Protein AF-S3XFD8-F1 (afdb_monomer)

Sequence (246 aa):
MDRLSKINYEIYKPSGNPTALIYIKSSQKLDKSLNDLIMQKHPFVEQVGFVDDDFNLYMAGGERCINAIRCAGLFYMDKFSLDEIKVKNLGEVFKCGKDEFGIFTISNFSDKFDIKKLNDFEYLVNLDGITHIINLENLEFKSDDEYKKFGFEKIKSLNLTNLKASGFINVKDEVLKPVVFVRDINTLFYESACASGSLAASVVLNLINHKIFFKLVQPSNKPLFVEIYKEFDKFISFKISGEILK

Foldseek 3Di:
DLPCVPWDWDWKQFLHQIEIETEDEPPDDDDLVVFVSVCVVPVSHPFYWYAYPVQEIATSLRFDAQSVNLVSQVVVCVVPVHQWDWHDRPNFIWIWGADPQGIKIKGWQDPPWDWADPDPFWIWTDRDREIEIEGADDDDDPDPVRVLVVFVVVCVVVPVLPGQKYWYWYADPLEIFIWMAGNSVRDTDRGQDGPVSVQRNLLVVCVVPVDQWGWHQGNVRWTKIKGFDDDVNDTTMMMIGHHMGD

Nearest PDB structures (foldseek):
  6jis-assembly1_A-2  TM=7.350E-01  e=6.042E-18  Staphylococcus aureus
  6jiw-assembly1_A-2  TM=7.388E-01  e=4.882E-16  Staphylococcus aureus
  6l4l-assembly1_A  TM=7.273E-01  e=2.632E-15  Staphylococcus aureus
  4jd7-assembly1_A  TM=6.209E-01  e=4.427E-10  Pseudomonas putida F1
  4q60-assembly1_A  TM=5.742E-01  e=5.980E-10  Burkholderia multivorans ATCC 17616

Mean predicted aligned error: 3.4 Å

pLDDT: mean 95.2, std 5.02, range [52.56, 98.81]

Organism: NCBI:txid883165

Radius of gyration: 17.22 Å; Cα contacts (8 Å, |Δi|>4): 560; chains: 1; bounding box: 41×41×49 Å

Secondary structure (DSSP, 8-state):
--GGGG--EEEEEETT--EEEEE--TTSPP-THHHHHHHHH-TT--EEEEE-TTSEEEETTS---HHHHHHHHHHHHHHHT-SEEEEEETTEEEEEEEETTEEEEEEEPPTT-EEEE-SSSEEEEE-SS-EEEEE-S----SSHHHHHHHHHHHHHHTTGGGSSEEEEEEEETTEEEEEEEEGGGTEEEE-S--HHHHHHHHHHHHHHH--SEEEEE-TTS-EEEEEEEEETTEEEEEEEE--EE-

InterPro domains:
  IPR058944 Histidine racemase [PF26317] (6-243)

Structure (mmCIF, N/CA/C/O backbone):
data_AF-S3XFD8-F1
#
_entry.id   AF-S3XFD8-F1
#
loop_
_atom_site.group_PDB
_atom_site.id
_atom_site.type_symbol
_atom_site.label_atom_id
_atom_site.label_alt_id
_atom_site.label_comp_id
_atom_site.label_asym_id
_atom_site.label_entity_id
_atom_site.label_seq_id
_atom_site.pdbx_PDB_ins_code
_atom_site.Cartn_x
_atom_site.Cartn_y
_atom_site.Cartn_z
_atom_site.occupancy
_atom_site.B_iso_or_equiv
_atom_site.auth_seq_id
_atom_site.auth_comp_id
_atom_site.auth_asym_id
_atom_site.auth_atom_id
_atom_site.pdbx_PDB_model_num
ATOM 1 N N . MET A 1 1 ? 21.738 -24.367 -13.400 1.00 52.56 1 MET A N 1
ATOM 2 C CA . MET A 1 1 ? 22.005 -22.916 -13.542 1.00 52.56 1 MET A CA 1
ATOM 3 C C . MET A 1 1 ? 21.006 -22.172 -12.674 1.00 52.56 1 MET A C 1
ATOM 5 O O . MET A 1 1 ? 19.826 -22.475 -12.796 1.00 52.56 1 MET A O 1
ATOM 9 N N . ASP A 1 2 ? 21.456 -21.263 -11.800 1.00 72.19 2 ASP A N 1
ATOM 10 C CA . ASP A 1 2 ? 20.564 -20.420 -10.984 1.00 72.19 2 ASP A CA 1
ATOM 11 C C . ASP A 1 2 ? 19.664 -19.600 -11.924 1.00 72.19 2 ASP A C 1
ATOM 13 O O . ASP A 1 2 ? 20.161 -18.751 -12.665 1.00 72.19 2 ASP A O 1
ATOM 17 N N . ARG A 1 3 ? 18.353 -19.883 -11.954 1.00 76.50 3 ARG A N 1
ATOM 18 C CA . ARG A 1 3 ? 17.396 -19.177 -12.828 1.00 76.50 3 ARG A CA 1
ATOM 19 C C . ARG A 1 3 ? 17.405 -17.669 -12.554 1.00 76.50 3 ARG A C 1
ATOM 21 O O . ARG A 1 3 ? 17.196 -16.906 -13.492 1.00 76.50 3 ARG A O 1
ATOM 28 N N . LEU A 1 4 ? 17.726 -17.241 -11.328 1.00 79.06 4 LEU A N 1
ATOM 29 C CA . LEU A 1 4 ? 17.807 -15.824 -10.961 1.00 79.06 4 LEU A CA 1
ATOM 30 C C . LEU A 1 4 ? 19.022 -15.111 -11.556 1.00 79.06 4 LEU A C 1
ATOM 32 O O . LEU A 1 4 ? 18.977 -13.900 -11.721 1.00 79.06 4 LEU A O 1
ATOM 36 N N . SER A 1 5 ? 20.082 -15.831 -11.939 1.00 76.00 5 SER A N 1
ATOM 37 C CA . SER A 1 5 ? 21.284 -15.219 -12.540 1.00 76.00 5 SER A CA 1
ATOM 38 C C . SER A 1 5 ? 21.027 -14.546 -13.893 1.00 76.00 5 SER A C 1
ATOM 40 O O . SER A 1 5 ? 21.852 -13.772 -14.367 1.00 76.00 5 SER A O 1
ATOM 42 N N . LYS A 1 6 ? 19.884 -14.844 -14.522 1.00 81.38 6 LYS A N 1
ATOM 43 C CA . LYS A 1 6 ? 19.459 -14.286 -15.812 1.00 81.38 6 LYS A CA 1
ATOM 44 C C . LYS A 1 6 ? 18.334 -13.255 -15.681 1.00 81.38 6 LYS A C 1
ATOM 46 O O . LYS A 1 6 ? 17.785 -12.844 -16.699 1.00 81.38 6 LYS A O 1
ATOM 51 N N . ILE A 1 7 ? 17.951 -12.886 -14.459 1.00 86.38 7 ILE A N 1
ATOM 52 C CA . ILE A 1 7 ? 16.790 -12.036 -14.189 1.00 86.38 7 ILE A CA 1
ATOM 53 C C . ILE A 1 7 ? 17.277 -10.750 -13.541 1.00 86.38 7 ILE A C 1
ATOM 55 O O . ILE A 1 7 ? 17.964 -10.790 -12.524 1.00 86.38 7 ILE A O 1
ATOM 59 N N . ASN A 1 8 ? 16.905 -9.616 -14.130 1.00 88.62 8 ASN A N 1
ATOM 60 C CA . ASN A 1 8 ? 17.178 -8.319 -13.536 1.00 88.62 8 ASN A CA 1
ATOM 61 C C . ASN A 1 8 ? 16.079 -7.990 -12.520 1.00 88.62 8 ASN A C 1
ATOM 63 O O . ASN A 1 8 ? 14.908 -7.864 -12.893 1.00 88.62 8 ASN A O 1
ATOM 67 N N . TYR A 1 9 ? 16.453 -7.886 -11.249 1.00 95.06 9 TYR A N 1
ATOM 68 C CA . TYR A 1 9 ? 15.558 -7.452 -10.188 1.00 95.06 9 TYR A CA 1
ATOM 69 C C . TYR A 1 9 ? 16.300 -6.554 -9.199 1.00 95.06 9 TYR A C 1
ATOM 71 O O . TYR A 1 9 ? 17.491 -6.733 -8.945 1.00 95.06 9 TYR A O 1
ATOM 79 N N . GLU A 1 10 ? 15.568 -5.614 -8.618 1.00 96.69 10 GLU A N 1
ATOM 80 C CA . GLU A 1 10 ? 16.041 -4.730 -7.555 1.00 96.69 10 GLU A CA 1
ATOM 81 C C . GLU A 1 10 ? 15.201 -4.967 -6.299 1.00 96.69 10 GLU A C 1
ATOM 83 O O . GLU A 1 10 ? 14.019 -5.298 -6.390 1.00 96.69 10 GLU A O 1
ATOM 88 N N . ILE A 1 11 ? 15.806 -4.821 -5.121 1.00 97.81 11 ILE A N 1
ATOM 89 C CA . ILE A 1 11 ? 15.097 -4.893 -3.841 1.00 97.81 11 ILE A CA 1
ATOM 90 C C . ILE A 1 11 ? 15.073 -3.493 -3.242 1.00 97.81 11 ILE A C 1
ATOM 92 O O . ILE A 1 11 ? 16.084 -2.802 -3.213 1.00 97.81 11 ILE A O 1
ATOM 96 N N . TYR A 1 12 ? 13.902 -3.100 -2.762 1.00 98.31 12 TYR A N 1
ATOM 97 C CA . TYR A 1 12 ? 13.631 -1.831 -2.106 1.00 98.31 12 TYR A CA 1
ATOM 98 C C . TYR A 1 12 ? 13.062 -2.091 -0.712 1.00 98.31 12 TYR A C 1
ATOM 100 O O . TYR A 1 12 ? 12.559 -3.178 -0.440 1.00 98.31 12 TYR A O 1
ATOM 108 N N . LYS A 1 13 ? 13.078 -1.094 0.172 1.00 98.19 13 LYS A N 1
ATOM 109 C CA . LYS A 1 13 ? 12.469 -1.148 1.513 1.00 98.19 13 LYS A CA 1
ATOM 110 C C . LYS A 1 13 ? 11.589 0.087 1.768 1.00 98.19 13 LYS A C 1
ATOM 112 O O . LYS A 1 13 ? 11.970 0.943 2.570 1.00 98.19 13 LYS A O 1
ATOM 117 N N . PRO A 1 14 ? 10.438 0.231 1.080 1.00 98.19 14 PRO A N 1
ATOM 118 C CA . PRO A 1 14 ? 9.476 1.316 1.295 1.00 98.19 14 PRO A CA 1
ATOM 119 C C . PRO A 1 14 ? 8.962 1.335 2.735 1.00 98.19 14 PRO A C 1
ATOM 121 O O . PRO A 1 14 ? 8.246 0.434 3.165 1.00 98.19 14 PRO A O 1
ATOM 124 N N . SER A 1 15 ? 9.355 2.359 3.494 1.00 98.06 15 SER A N 1
ATOM 125 C CA . SER A 1 15 ? 9.104 2.472 4.937 1.00 98.06 15 SER A CA 1
ATOM 126 C C . SER A 1 15 ? 9.396 1.170 5.698 1.00 98.06 15 SER A C 1
ATOM 128 O O . SER A 1 15 ? 8.720 0.849 6.665 1.00 98.06 15 SER A O 1
ATOM 130 N N . GLY A 1 16 ? 10.402 0.406 5.264 1.00 96.94 16 GLY A N 1
ATOM 131 C CA . GLY A 1 16 ? 10.815 -0.850 5.891 1.00 96.94 16 GLY A CA 1
ATOM 132 C C . GLY A 1 16 ? 10.271 -2.139 5.270 1.00 96.94 16 GLY A C 1
ATOM 133 O O . GLY A 1 16 ? 10.909 -3.153 5.508 1.00 96.94 16 GLY A O 1
ATOM 134 N N . ASN A 1 17 ? 9.218 -2.105 4.440 1.00 97.62 17 ASN A N 1
ATOM 135 C CA . ASN A 1 17 ? 8.583 -3.280 3.808 1.00 97.62 17 ASN A CA 1
ATOM 136 C C . ASN A 1 17 ? 9.384 -3.800 2.603 1.00 97.62 17 ASN A C 1
ATOM 138 O O . ASN A 1 17 ? 9.271 -3.224 1.520 1.00 97.62 17 ASN A O 1
ATOM 142 N N . PRO A 1 18 ? 10.219 -4.851 2.734 1.00 97.31 18 PRO A N 1
ATOM 143 C CA . PRO A 1 18 ? 11.158 -5.210 1.683 1.00 97.31 18 PRO A CA 1
ATOM 144 C C . PRO A 1 18 ? 10.424 -5.781 0.464 1.00 97.31 18 PRO A C 1
ATOM 146 O O . PRO A 1 18 ? 9.741 -6.801 0.547 1.00 97.31 18 PRO A O 1
ATOM 149 N N . THR A 1 19 ? 10.573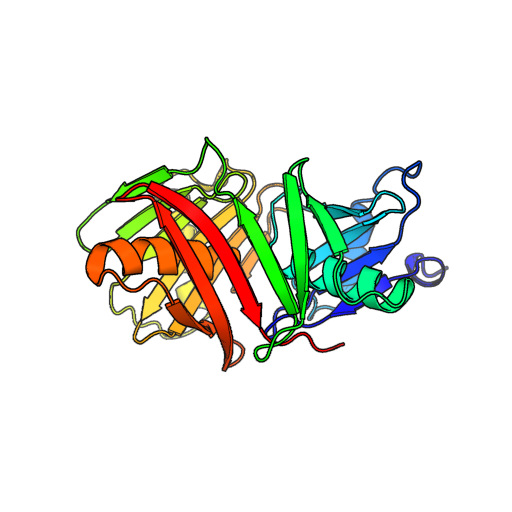 -5.109 -0.673 1.00 97.44 19 THR A N 1
ATOM 150 C CA . THR A 1 19 ? 9.836 -5.357 -1.914 1.00 97.44 19 THR A CA 1
ATOM 151 C C . THR A 1 19 ? 10.819 -5.576 -3.057 1.00 97.44 19 THR A C 1
ATOM 153 O O . THR A 1 19 ? 11.625 -4.696 -3.360 1.00 97.44 19 THR A O 1
ATOM 156 N N . ALA A 1 20 ? 10.751 -6.732 -3.711 1.00 97.44 20 ALA A N 1
ATOM 157 C CA . ALA A 1 20 ? 11.516 -7.007 -4.921 1.00 97.44 20 ALA A CA 1
ATOM 158 C C . ALA A 1 20 ? 10.725 -6.592 -6.168 1.00 97.44 20 ALA A C 1
ATOM 160 O O . ALA A 1 20 ? 9.553 -6.944 -6.300 1.00 97.44 20 ALA A O 1
ATOM 161 N N . LEU A 1 21 ? 11.367 -5.894 -7.103 1.00 97.69 21 LEU A N 1
ATOM 162 C CA . LEU A 1 21 ? 10.814 -5.578 -8.417 1.00 97.69 21 LEU A CA 1
ATOM 163 C C . LEU A 1 21 ? 11.615 -6.282 -9.505 1.00 97.69 21 LEU A C 1
ATOM 165 O O . LEU A 1 21 ? 12.810 -6.042 -9.655 1.00 97.69 21 LEU A O 1
ATOM 169 N N . ILE A 1 22 ? 10.945 -7.134 -10.275 1.00 96.31 22 ILE A N 1
ATOM 170 C CA . ILE A 1 22 ? 11.504 -7.806 -11.447 1.00 96.31 22 ILE A CA 1
ATOM 171 C C . ILE A 1 22 ? 11.124 -7.012 -12.689 1.00 96.31 22 ILE A C 1
ATOM 173 O O . ILE A 1 22 ? 9.943 -6.772 -12.931 1.00 96.31 22 ILE A O 1
ATOM 177 N N . TYR A 1 23 ? 12.103 -6.672 -13.518 1.00 94.88 23 TYR A N 1
ATOM 178 C CA . TYR A 1 23 ? 11.825 -6.051 -14.807 1.00 94.88 23 TYR A CA 1
ATOM 179 C C . TYR A 1 23 ? 11.601 -7.105 -15.898 1.00 94.88 23 TYR A C 1
ATOM 181 O O . TYR A 1 23 ? 12.402 -8.029 -16.068 1.00 94.88 23 TYR A O 1
ATOM 189 N N . ILE A 1 24 ? 10.512 -6.955 -16.648 1.00 93.69 24 ILE A N 1
ATOM 190 C CA . ILE A 1 24 ? 10.116 -7.821 -17.763 1.00 93.69 24 ILE A CA 1
ATOM 191 C C . ILE A 1 24 ? 9.786 -6.982 -18.998 1.00 93.69 24 ILE A C 1
ATOM 193 O O . ILE A 1 24 ? 9.473 -5.803 -18.894 1.00 93.69 24 ILE A O 1
ATOM 197 N N . LYS A 1 25 ? 9.816 -7.588 -20.187 1.00 92.44 25 LYS A N 1
ATOM 198 C CA . LYS A 1 25 ? 9.246 -6.941 -21.380 1.00 92.44 25 LYS A CA 1
ATOM 199 C C . LYS A 1 25 ? 7.725 -7.032 -21.334 1.00 92.44 25 LYS A C 1
ATOM 201 O O . LYS A 1 25 ? 7.209 -8.071 -20.931 1.00 92.44 25 LYS A O 1
ATOM 206 N N . SER A 1 26 ? 7.004 -6.041 -21.852 1.00 89.50 26 SER A N 1
ATOM 207 C CA . SER A 1 26 ? 5.529 -6.071 -21.870 1.00 89.50 26 SER A CA 1
ATOM 208 C C . SER A 1 26 ? 4.941 -7.254 -22.652 1.00 89.50 26 SER A C 1
ATOM 210 O O . SER A 1 26 ? 3.853 -7.736 -22.353 1.00 89.50 26 SER A O 1
ATOM 212 N N . SER A 1 27 ? 5.670 -7.771 -23.647 1.00 86.75 27 SER A N 1
ATOM 213 C CA . SER A 1 27 ? 5.281 -8.969 -24.405 1.00 86.75 27 SER A CA 1
ATOM 214 C C . SER A 1 27 ? 5.541 -10.286 -23.664 1.00 86.75 27 SER A C 1
ATOM 216 O O . SER A 1 27 ? 5.127 -11.352 -24.126 1.00 86.75 27 SER A O 1
ATOM 218 N N . GLN A 1 28 ? 6.250 -10.246 -22.535 1.00 86.25 28 GLN A N 1
ATOM 219 C CA . GLN A 1 28 ? 6.629 -11.425 -21.774 1.00 86.25 28 GLN A CA 1
ATOM 220 C C . GLN A 1 28 ? 5.506 -11.837 -20.821 1.00 86.25 28 GLN A C 1
ATOM 222 O O . GLN A 1 28 ? 4.984 -11.042 -20.045 1.00 86.25 28 GLN A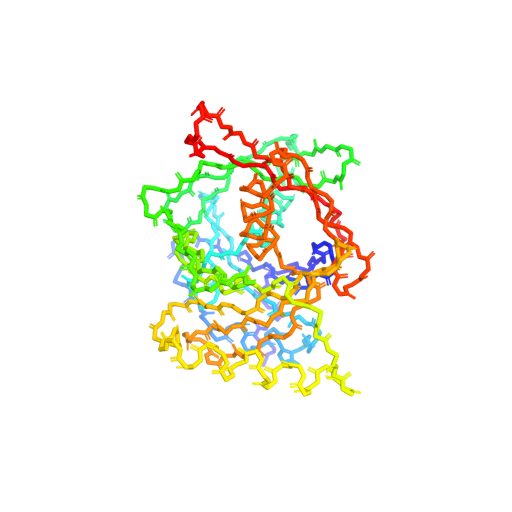 O 1
ATOM 227 N N . LYS A 1 29 ? 5.172 -13.130 -20.822 1.00 86.44 29 LYS A N 1
ATOM 228 C CA . LYS A 1 29 ? 4.244 -13.688 -19.837 1.00 86.44 29 LYS A CA 1
ATOM 229 C C . LYS A 1 29 ? 4.866 -13.635 -18.437 1.00 86.44 29 LYS A C 1
ATOM 231 O O . LYS A 1 29 ? 6.006 -14.060 -18.252 1.00 86.44 29 LYS A O 1
ATOM 236 N N . LEU A 1 30 ? 4.085 -13.177 -17.457 1.00 87.12 30 LEU A N 1
ATOM 237 C CA . LEU A 1 30 ? 4.461 -13.189 -16.042 1.00 87.12 30 LEU A CA 1
ATOM 238 C C . LEU A 1 30 ? 4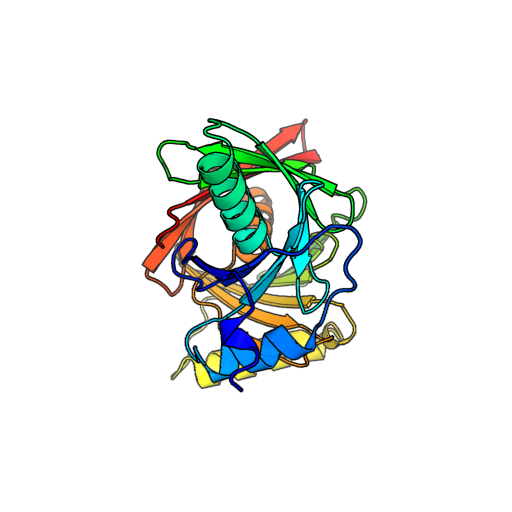.770 -14.616 -15.578 1.00 87.12 30 LEU A C 1
ATOM 240 O O . LEU A 1 30 ? 3.909 -15.500 -15.630 1.00 87.12 30 LEU A O 1
ATOM 244 N N . ASP A 1 31 ? 5.989 -14.823 -15.090 1.00 89.12 31 ASP A N 1
ATOM 245 C CA . ASP A 1 31 ? 6.386 -16.062 -14.434 1.00 89.12 31 ASP A CA 1
ATOM 246 C C . ASP A 1 31 ? 6.238 -15.913 -12.920 1.00 89.12 31 ASP A C 1
ATOM 248 O O . ASP A 1 31 ? 7.148 -15.471 -12.218 1.00 89.12 31 ASP A O 1
ATOM 252 N N . LYS A 1 32 ? 5.069 -16.308 -12.411 1.00 85.62 32 LYS A N 1
ATOM 253 C CA . LYS A 1 32 ? 4.767 -16.245 -10.979 1.00 85.62 32 LYS A CA 1
ATOM 254 C C . LYS A 1 32 ? 5.683 -17.128 -10.125 1.00 85.62 32 LYS A C 1
ATOM 256 O O . LYS A 1 32 ? 5.835 -16.830 -8.947 1.00 85.62 32 LYS A O 1
ATOM 261 N N . SER A 1 33 ? 6.353 -18.140 -10.696 1.00 89.62 33 SER A N 1
ATOM 262 C CA . SER A 1 33 ? 7.312 -18.970 -9.942 1.00 89.62 33 SER A CA 1
ATOM 263 C C . SER A 1 33 ? 8.537 -18.183 -9.461 1.00 89.62 33 SER A C 1
ATOM 265 O O . SER A 1 33 ? 9.248 -18.626 -8.560 1.00 89.62 33 SER A O 1
ATOM 267 N N . LEU A 1 34 ? 8.778 -16.995 -10.028 1.00 91.81 34 LEU A N 1
ATOM 268 C CA . LEU A 1 34 ? 9.847 -16.104 -9.584 1.00 91.81 34 LEU A CA 1
ATOM 269 C C . LEU A 1 34 ? 9.580 -15.489 -8.211 1.00 91.81 34 LEU A C 1
ATOM 271 O O . LEU A 1 34 ? 10.543 -15.142 -7.534 1.00 91.81 34 LEU A O 1
ATOM 275 N N . ASN A 1 35 ? 8.315 -15.412 -7.782 1.00 90.75 35 ASN A N 1
ATOM 276 C CA . ASN A 1 35 ? 7.961 -15.009 -6.423 1.00 90.75 35 ASN A CA 1
ATOM 277 C C . ASN A 1 35 ? 8.661 -15.908 -5.399 1.00 90.75 35 ASN A C 1
ATOM 279 O O . ASN A 1 35 ? 9.489 -15.446 -4.616 1.00 90.75 35 ASN A O 1
ATOM 283 N N . ASP A 1 36 ? 8.390 -17.210 -5.485 1.00 91.00 36 ASP A N 1
ATOM 284 C CA . ASP A 1 36 ? 8.882 -18.194 -4.522 1.00 91.00 36 ASP A CA 1
ATOM 285 C C . ASP A 1 36 ? 10.405 -18.298 -4.580 1.00 91.00 36 ASP A C 1
ATOM 287 O O . ASP A 1 36 ? 11.068 -18.418 -3.555 1.00 91.00 36 ASP A O 1
ATOM 291 N N . LEU A 1 37 ? 10.978 -18.186 -5.780 1.00 93.19 37 LEU A N 1
ATOM 292 C CA . LEU A 1 37 ? 12.421 -18.242 -5.974 1.00 93.19 37 LEU A CA 1
ATOM 293 C C . LEU A 1 37 ? 13.142 -17.030 -5.360 1.00 93.19 37 LEU A C 1
ATOM 295 O O . LEU A 1 37 ? 14.186 -17.195 -4.726 1.00 93.19 37 LEU A O 1
ATOM 299 N N . ILE A 1 38 ? 12.597 -15.818 -5.523 1.00 94.19 38 ILE A N 1
ATOM 300 C CA . ILE A 1 38 ? 13.148 -14.612 -4.890 1.00 94.19 38 ILE A CA 1
ATOM 301 C C . ILE A 1 38 ? 12.995 -14.690 -3.378 1.00 94.19 38 ILE A C 1
ATOM 303 O O . ILE A 1 38 ? 13.979 -14.457 -2.683 1.00 94.19 38 ILE A O 1
ATOM 307 N N . MET A 1 39 ? 11.813 -15.042 -2.871 1.00 92.06 39 MET A N 1
ATOM 308 C CA . MET A 1 39 ? 11.575 -15.132 -1.427 1.00 92.06 39 MET A CA 1
ATOM 309 C C . MET A 1 39 ? 12.407 -16.247 -0.780 1.00 92.06 39 MET A C 1
ATOM 311 O O . MET A 1 39 ? 12.885 -16.086 0.336 1.00 92.06 39 MET A O 1
ATOM 315 N N . GLN A 1 40 ? 12.675 -17.352 -1.483 1.00 93.50 40 GLN A N 1
ATOM 316 C CA . GLN A 1 40 ? 13.594 -18.388 -1.005 1.00 93.50 40 GLN A CA 1
ATOM 317 C C . GLN A 1 40 ? 15.042 -17.883 -0.937 1.00 93.50 40 GLN A C 1
ATOM 319 O O . GLN A 1 40 ? 15.753 -18.186 0.022 1.00 93.50 40 GLN A O 1
ATOM 324 N N . LYS A 1 41 ? 15.498 -17.123 -1.944 1.00 94.44 41 LYS A N 1
ATOM 325 C CA . LYS A 1 41 ? 16.856 -16.550 -1.961 1.00 94.44 41 LYS A CA 1
ATOM 326 C C . LYS A 1 41 ? 17.016 -15.401 -0.965 1.00 94.44 41 LYS A C 1
ATOM 328 O O . LYS A 1 41 ? 18.092 -15.241 -0.395 1.00 94.44 41 LYS A O 1
ATOM 333 N N . HIS A 1 42 ? 15.956 -14.627 -0.754 1.00 94.88 42 HIS A N 1
ATOM 334 C CA . HIS A 1 42 ? 15.901 -13.472 0.138 1.00 94.88 42 HIS A CA 1
ATOM 335 C C . HIS A 1 42 ? 14.711 -13.617 1.094 1.00 94.88 42 HIS A C 1
ATOM 337 O O . HIS A 1 42 ? 13.688 -12.969 0.883 1.00 94.88 42 HIS A O 1
ATOM 343 N N . PRO A 1 43 ? 14.831 -14.417 2.172 1.00 93.50 43 PRO A N 1
ATOM 344 C CA . PRO A 1 43 ? 13.720 -14.685 3.097 1.00 93.50 43 PRO A CA 1
ATOM 345 C C . PRO A 1 43 ? 13.162 -13.454 3.818 1.00 93.50 43 PRO A C 1
ATOM 347 O O . PRO A 1 43 ? 12.104 -13.527 4.431 1.00 93.50 43 PRO A O 1
ATOM 350 N N . PHE A 1 44 ? 13.884 -12.331 3.772 1.00 93.44 44 PHE A N 1
ATOM 351 C CA . PHE A 1 44 ? 13.441 -11.049 4.315 1.00 93.44 44 PHE A CA 1
ATOM 352 C C . PHE A 1 44 ? 12.546 -10.256 3.348 1.00 93.44 44 PHE A C 1
ATOM 354 O O . PHE A 1 44 ? 11.998 -9.235 3.750 1.00 93.44 44 PHE A O 1
ATOM 361 N N . VAL A 1 45 ? 12.435 -10.661 2.078 1.00 95.31 45 VAL A N 1
ATOM 362 C CA . VAL A 1 45 ? 11.520 -10.038 1.112 1.00 95.31 45 VAL A CA 1
ATOM 363 C C . VAL A 1 45 ? 10.091 -10.413 1.475 1.00 95.31 45 VAL A C 1
ATOM 365 O O . VAL A 1 45 ? 9.753 -11.591 1.558 1.00 95.31 45 VAL A O 1
ATOM 368 N N . GLU A 1 46 ? 9.251 -9.402 1.670 1.00 94.56 46 GLU A N 1
ATOM 369 C CA . GLU A 1 46 ? 7.836 -9.571 1.996 1.00 94.56 46 GLU A CA 1
ATOM 370 C C . GLU A 1 46 ? 6.978 -9.637 0.727 1.00 94.56 46 GLU A C 1
ATOM 372 O O . GLU A 1 46 ? 5.962 -10.325 0.713 1.00 94.56 46 GLU A O 1
ATOM 377 N N . GLN A 1 47 ? 7.377 -8.946 -0.349 1.00 92.81 47 GLN A N 1
ATOM 378 C CA . GLN A 1 47 ? 6.566 -8.821 -1.562 1.00 92.81 47 GLN A CA 1
ATOM 379 C C . GLN A 1 47 ? 7.400 -8.842 -2.846 1.00 92.81 47 GLN A C 1
ATOM 381 O O . GLN A 1 47 ? 8.525 -8.340 -2.889 1.00 92.81 47 GLN A O 1
ATOM 386 N N . VAL A 1 48 ? 6.817 -9.376 -3.923 1.00 95.50 48 VAL A N 1
ATOM 387 C CA . VAL A 1 48 ? 7.424 -9.409 -5.260 1.00 95.50 48 VAL A CA 1
ATOM 388 C C . VAL A 1 48 ? 6.464 -8.812 -6.288 1.00 95.50 48 VAL A C 1
ATOM 390 O O . VAL A 1 48 ? 5.322 -9.260 -6.441 1.00 95.50 48 VAL A O 1
ATOM 393 N N . GLY A 1 49 ? 6.944 -7.802 -7.007 1.00 96.56 49 GLY A N 1
ATOM 394 C CA . GLY A 1 49 ? 6.260 -7.153 -8.118 1.00 96.56 49 GLY A CA 1
ATOM 395 C C . GLY A 1 49 ? 7.030 -7.298 -9.429 1.00 96.56 49 GLY A C 1
ATOM 396 O O . GLY A 1 49 ? 8.240 -7.516 -9.450 1.00 96.56 49 GLY A O 1
ATOM 397 N N . PHE A 1 50 ? 6.318 -7.155 -10.538 1.00 97.06 50 PHE A N 1
ATOM 398 C CA . PHE A 1 50 ? 6.852 -7.178 -11.893 1.00 97.06 50 PHE A CA 1
ATOM 399 C C . PHE A 1 50 ? 6.550 -5.848 -12.568 1.00 97.06 50 PHE A C 1
ATOM 401 O O . PHE A 1 50 ? 5.399 -5.414 -12.563 1.00 97.06 50 PHE A O 1
ATOM 408 N N . VAL A 1 51 ? 7.565 -5.226 -13.155 1.00 97.38 51 VAL A N 1
ATOM 409 C CA . VAL A 1 51 ? 7.478 -3.947 -13.865 1.00 97.38 51 VAL A CA 1
ATOM 410 C C . VAL A 1 51 ? 7.824 -4.138 -15.341 1.00 97.38 51 VAL A C 1
ATOM 412 O O . VAL A 1 51 ? 8.714 -4.931 -15.652 1.00 97.38 51 VAL A O 1
ATOM 415 N N . ASP A 1 52 ? 7.120 -3.456 -16.248 1.00 95.94 52 ASP A N 1
ATOM 416 C CA . ASP A 1 52 ? 7.301 -3.599 -17.702 1.00 95.94 52 ASP A CA 1
ATOM 417 C C . ASP A 1 52 ? 7.654 -2.293 -18.442 1.00 95.94 52 ASP A C 1
ATOM 419 O O . ASP A 1 52 ? 7.869 -1.243 -17.846 1.00 95.94 52 ASP A O 1
ATOM 423 N N . ASP A 1 53 ? 7.787 -2.358 -19.767 1.00 94.38 53 ASP A N 1
ATOM 424 C CA . ASP A 1 53 ? 8.141 -1.194 -20.593 1.00 94.38 53 ASP A CA 1
ATOM 425 C C . ASP A 1 53 ? 7.000 -0.174 -20.727 1.00 94.38 53 ASP A C 1
ATOM 427 O O . ASP A 1 53 ? 7.239 0.984 -21.065 1.00 94.38 53 ASP A O 1
ATOM 431 N N . ASP A 1 54 ? 5.769 -0.585 -20.422 1.00 95.62 54 ASP A N 1
ATOM 432 C CA . ASP A 1 54 ? 4.555 0.229 -20.525 1.00 95.62 54 ASP A CA 1
ATOM 433 C C . ASP A 1 54 ? 4.134 0.837 -19.176 1.00 95.62 54 ASP A C 1
ATOM 435 O O . ASP A 1 54 ? 3.000 1.321 -19.016 1.00 95.62 54 ASP A O 1
ATOM 439 N N . PHE A 1 55 ? 5.070 0.851 -18.222 1.00 97.19 55 PHE A N 1
ATOM 440 C CA . PHE A 1 55 ? 4.924 1.390 -16.873 1.00 97.19 55 PHE A CA 1
ATOM 441 C C . PHE A 1 55 ? 3.878 0.659 -16.028 1.00 97.19 55 PHE A C 1
ATOM 443 O O . PHE A 1 55 ? 3.329 1.232 -15.081 1.00 97.19 55 PHE A O 1
ATOM 450 N N . ASN A 1 56 ? 3.587 -0.605 -16.336 1.00 97.12 56 ASN A N 1
ATOM 451 C CA . ASN A 1 56 ? 2.717 -1.416 -15.497 1.00 97.12 56 ASN A CA 1
ATOM 452 C C . ASN A 1 56 ? 3.497 -2.013 -14.327 1.00 97.12 56 ASN A C 1
ATOM 454 O O . ASN A 1 56 ? 4.694 -2.280 -14.413 1.00 97.12 56 ASN A O 1
ATOM 458 N N . LEU A 1 57 ? 2.778 -2.235 -13.234 1.00 97.44 57 LEU A N 1
ATOM 459 C CA . LEU A 1 57 ? 3.176 -3.019 -12.083 1.00 97.44 57 LEU A CA 1
ATOM 460 C C . LEU A 1 57 ? 2.163 -4.148 -11.893 1.00 97.44 57 LEU A C 1
ATOM 462 O O . LEU A 1 57 ? 0.962 -3.905 -11.718 1.00 97.44 57 LEU A O 1
ATOM 466 N N . TYR A 1 58 ? 2.663 -5.376 -11.831 1.00 95.44 58 TYR A N 1
ATOM 467 C CA . TYR A 1 58 ? 1.891 -6.570 -11.511 1.00 95.44 58 TYR A CA 1
ATOM 468 C C . TYR A 1 58 ? 2.429 -7.191 -10.230 1.00 95.44 58 TYR A C 1
ATOM 470 O O . TYR A 1 58 ? 3.606 -7.528 -10.155 1.00 95.44 58 TYR A O 1
ATOM 478 N N . MET A 1 59 ? 1.576 -7.383 -9.230 1.00 94.06 59 MET A N 1
ATOM 479 C CA . MET A 1 59 ? 1.961 -8.127 -8.031 1.00 94.06 59 MET A CA 1
ATOM 480 C C . MET A 1 59 ? 1.870 -9.630 -8.285 1.00 94.06 59 MET A C 1
ATOM 482 O O . MET A 1 59 ? 0.996 -10.084 -9.032 1.00 94.06 59 MET A O 1
ATOM 486 N N . ALA A 1 60 ? 2.7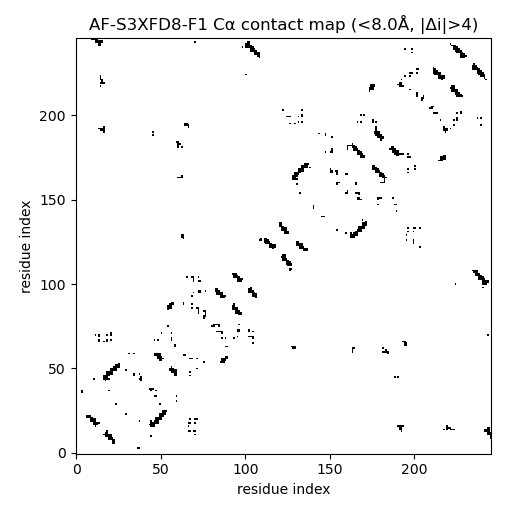36 -10.422 -7.648 1.00 89.56 60 ALA A N 1
ATOM 487 C CA . ALA A 1 60 ? 2.700 -11.882 -7.759 1.00 89.56 60 ALA A CA 1
ATOM 488 C C . ALA A 1 60 ? 1.323 -12.471 -7.373 1.00 89.56 60 ALA A C 1
ATOM 490 O O . ALA A 1 60 ? 0.787 -13.336 -8.084 1.00 89.56 60 ALA A O 1
ATOM 491 N N . GLY A 1 61 ? 0.712 -11.938 -6.308 1.00 85.94 61 GLY A N 1
ATOM 492 C CA . GLY A 1 61 ? -0.637 -12.283 -5.848 1.00 85.94 61 GLY A CA 1
ATOM 493 C C . GLY A 1 61 ? -1.776 -11.595 -6.609 1.00 85.94 61 GLY A C 1
ATOM 494 O O . GLY A 1 61 ? -2.942 -11.895 -6.368 1.00 85.94 61 GLY A O 1
ATOM 495 N N . GLY A 1 62 ? -1.474 -10.723 -7.579 1.00 87.81 62 GLY A N 1
ATOM 496 C CA . GLY A 1 62 ? -2.475 -10.022 -8.394 1.00 87.81 62 GLY A CA 1
ATOM 497 C C . GLY A 1 62 ? -3.312 -8.980 -7.638 1.00 87.81 62 GLY A C 1
ATOM 498 O O . GLY A 1 62 ? -4.350 -8.539 -8.151 1.00 87.81 62 GLY A O 1
ATOM 499 N N . GLU A 1 63 ? -2.889 -8.615 -6.432 1.00 90.06 63 GLU A N 1
ATOM 500 C CA . GLU A 1 63 ? -3.459 -7.586 -5.571 1.00 90.06 63 GLU A CA 1
ATOM 501 C C . GLU A 1 63 ? -2.912 -6.184 -5.880 1.00 90.06 63 GLU A C 1
ATOM 503 O O . GLU A 1 63 ? -1.986 -6.001 -6.677 1.00 90.06 63 GLU A O 1
ATOM 508 N N . ARG A 1 64 ? -3.509 -5.178 -5.234 1.00 91.12 64 ARG A N 1
ATOM 509 C CA . ARG A 1 64 ? -3.009 -3.803 -5.241 1.00 91.12 64 ARG A CA 1
ATOM 510 C C . ARG A 1 64 ? -2.036 -3.601 -4.087 1.00 91.12 64 ARG A C 1
ATOM 512 O O . ARG A 1 64 ? -2.429 -3.729 -2.929 1.00 91.12 64 ARG A O 1
ATOM 519 N N . CYS A 1 65 ? -0.809 -3.189 -4.399 1.00 94.44 65 CYS A N 1
ATOM 520 C CA . CYS A 1 65 ? 0.178 -2.827 -3.390 1.00 94.44 65 CYS A CA 1
ATOM 521 C C . CYS A 1 65 ? 0.728 -1.412 -3.605 1.00 94.44 65 CYS A C 1
ATOM 523 O O . CYS A 1 65 ? 1.521 -1.157 -4.509 1.00 94.44 65 CYS A O 1
ATOM 525 N N . ILE A 1 66 ? 0.349 -0.492 -2.715 1.00 96.88 66 ILE A N 1
ATOM 526 C CA . ILE A 1 66 ? 0.785 0.909 -2.780 1.00 96.88 66 ILE A CA 1
ATOM 527 C C . ILE A 1 66 ? 2.295 1.058 -2.505 1.00 96.88 66 ILE A C 1
ATOM 529 O O . ILE A 1 66 ? 2.942 1.911 -3.109 1.00 96.88 66 ILE A O 1
ATOM 533 N N . ASN A 1 67 ? 2.888 0.208 -1.659 1.00 97.00 67 ASN A N 1
ATOM 534 C CA . ASN A 1 67 ? 4.339 0.209 -1.433 1.00 97.00 67 ASN A CA 1
ATOM 535 C C . ASN A 1 67 ? 5.104 -0.152 -2.711 1.00 97.00 67 ASN A C 1
ATOM 537 O O . ASN A 1 67 ? 5.992 0.594 -3.124 1.00 97.00 67 ASN A O 1
ATOM 541 N N . ALA A 1 68 ? 4.695 -1.224 -3.390 1.00 97.69 68 ALA A N 1
ATOM 542 C CA . ALA A 1 68 ? 5.288 -1.629 -4.656 1.00 97.69 68 ALA A CA 1
ATOM 543 C C . ALA A 1 68 ? 5.071 -0.588 -5.768 1.00 97.69 68 ALA A C 1
ATOM 545 O O . ALA A 1 68 ? 5.981 -0.362 -6.562 1.00 97.69 68 ALA A O 1
ATOM 546 N N . ILE A 1 69 ? 3.925 0.108 -5.798 1.00 98.38 69 ILE A N 1
ATOM 547 C CA . ILE A 1 69 ? 3.684 1.239 -6.719 1.00 98.38 69 ILE A CA 1
ATOM 548 C C . ILE A 1 69 ? 4.714 2.349 -6.495 1.00 98.38 69 ILE A C 1
ATOM 550 O O . ILE A 1 69 ? 5.297 2.847 -7.456 1.00 98.38 69 ILE A O 1
ATOM 554 N N . ARG A 1 70 ? 4.983 2.719 -5.238 1.00 98.31 70 ARG A N 1
ATOM 555 C CA . ARG A 1 70 ? 5.993 3.737 -4.910 1.00 98.31 70 ARG A CA 1
ATOM 556 C C . ARG A 1 70 ? 7.404 3.276 -5.297 1.00 98.31 70 ARG A C 1
ATOM 558 O O . ARG A 1 70 ? 8.161 4.069 -5.850 1.00 98.31 70 ARG A O 1
ATOM 565 N N . CYS A 1 71 ? 7.739 1.999 -5.090 1.00 98.56 71 CYS A N 1
ATOM 566 C CA . CYS A 1 71 ? 8.997 1.416 -5.574 1.00 98.56 71 CYS A CA 1
ATOM 567 C C . CYS A 1 71 ? 9.109 1.458 -7.099 1.00 98.56 71 CYS A C 1
ATOM 569 O O . CYS A 1 71 ? 10.156 1.829 -7.615 1.00 98.56 71 CYS A O 1
ATOM 571 N N . ALA A 1 72 ? 8.037 1.122 -7.821 1.00 98.50 72 ALA A N 1
ATOM 572 C CA . ALA A 1 72 ? 8.010 1.183 -9.279 1.00 98.50 72 ALA A CA 1
ATOM 573 C C . ALA A 1 72 ? 8.173 2.629 -9.767 1.00 98.50 72 ALA A C 1
ATOM 575 O O . ALA A 1 72 ? 8.905 2.880 -10.720 1.00 98.50 72 ALA A O 1
ATOM 576 N N . GLY A 1 73 ? 7.559 3.589 -9.068 1.00 98.50 73 GLY A N 1
ATOM 577 C CA . GLY A 1 73 ? 7.767 5.014 -9.299 1.00 98.50 73 GLY A CA 1
ATOM 578 C C . GLY A 1 73 ? 9.244 5.393 -9.209 1.00 98.50 73 GLY A C 1
ATOM 579 O O . GLY A 1 73 ? 9.780 5.956 -10.158 1.00 98.50 73 GLY A O 1
ATOM 580 N N . LEU A 1 74 ? 9.917 5.026 -8.113 1.00 98.50 74 LEU A N 1
ATOM 581 C CA . LEU A 1 74 ? 11.356 5.258 -7.941 1.00 98.50 74 LEU A CA 1
ATOM 582 C C . LEU A 1 74 ? 12.191 4.566 -9.029 1.00 98.50 74 LEU A C 1
ATOM 584 O O . LEU A 1 74 ? 13.052 5.203 -9.626 1.00 98.50 74 LEU A O 1
ATOM 588 N N . PHE A 1 75 ? 11.902 3.298 -9.328 1.00 98.06 75 PHE A N 1
ATOM 589 C CA . PHE A 1 75 ? 12.587 2.531 -10.370 1.00 98.06 75 PHE A CA 1
ATOM 590 C C . PHE A 1 75 ? 12.556 3.248 -11.726 1.00 98.06 75 PHE A C 1
ATOM 592 O O . PHE A 1 75 ? 13.596 3.424 -12.360 1.00 98.06 75 PHE A O 1
ATOM 599 N N . TYR A 1 76 ? 11.378 3.692 -12.177 1.00 98.12 76 TYR A N 1
ATOM 600 C CA . TYR A 1 76 ? 11.256 4.377 -13.464 1.00 98.12 76 TYR A CA 1
ATOM 601 C C . TYR A 1 76 ? 11.831 5.796 -13.438 1.00 98.12 76 TYR A C 1
ATOM 603 O O . TYR A 1 76 ? 12.443 6.204 -14.424 1.00 98.12 76 TYR A O 1
ATOM 611 N N . MET A 1 77 ? 11.668 6.538 -12.337 1.00 97.88 77 MET A N 1
ATOM 612 C CA . MET A 1 77 ? 12.272 7.867 -12.181 1.00 97.88 77 MET A CA 1
ATOM 613 C C . MET A 1 77 ? 13.797 7.799 -12.282 1.00 97.88 77 MET A C 1
ATOM 615 O O . MET A 1 77 ? 14.379 8.549 -13.062 1.00 97.88 77 MET A O 1
ATOM 619 N N . ASP A 1 78 ? 14.435 6.845 -11.598 1.00 96.69 78 ASP A N 1
ATOM 620 C CA . ASP A 1 78 ? 15.883 6.626 -11.686 1.00 96.69 78 ASP A CA 1
ATOM 621 C C . ASP A 1 78 ? 16.294 6.189 -13.100 1.00 96.69 78 ASP A C 1
ATOM 623 O O . ASP A 1 78 ? 17.221 6.749 -13.690 1.00 96.69 78 ASP A O 1
ATOM 627 N N . LYS A 1 79 ? 15.583 5.209 -13.677 1.00 95.25 79 LYS A N 1
ATOM 628 C CA . LYS A 1 79 ? 15.891 4.644 -15.001 1.00 95.25 79 LYS A CA 1
ATOM 629 C C . LYS A 1 79 ? 15.824 5.679 -16.124 1.00 95.25 79 LYS A C 1
ATOM 631 O O . LYS A 1 79 ? 16.606 5.591 -17.069 1.00 95.25 79 LYS A O 1
ATOM 636 N N . PHE A 1 80 ? 14.897 6.630 -16.039 1.00 96.25 80 PHE A N 1
ATOM 637 C CA . PHE A 1 80 ? 14.668 7.639 -17.077 1.00 96.25 80 PHE A CA 1
ATOM 638 C C . PHE A 1 80 ? 15.117 9.052 -16.682 1.00 96.25 80 PHE A C 1
ATOM 640 O O . PHE A 1 80 ? 14.958 9.967 -17.484 1.00 96.25 80 PHE A O 1
ATOM 647 N N . SER A 1 81 ? 15.707 9.228 -15.493 1.00 96.94 81 SER A N 1
ATOM 648 C CA . SER A 1 81 ? 16.130 10.532 -14.956 1.00 96.94 81 SER A CA 1
ATOM 649 C C . SER A 1 81 ? 14.992 11.565 -14.941 1.00 96.94 81 SER A C 1
ATOM 651 O O . SER A 1 81 ? 15.116 12.654 -15.499 1.00 96.94 81 SER A O 1
ATOM 653 N N . LEU A 1 82 ? 13.863 11.196 -14.330 1.00 96.69 82 LEU A N 1
ATOM 654 C CA . LEU A 1 8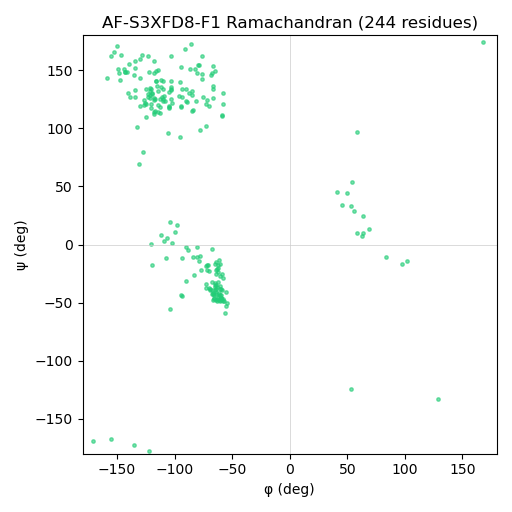2 ? 12.646 12.012 -14.238 1.00 96.69 82 LEU A CA 1
ATOM 655 C C . LEU A 1 82 ? 12.322 12.367 -12.782 1.00 96.69 82 LEU A C 1
ATOM 657 O O . LEU A 1 82 ? 12.551 11.559 -11.887 1.00 96.69 82 LEU A O 1
ATOM 661 N N . ASP A 1 83 ? 11.703 13.529 -12.563 1.00 96.06 83 ASP A N 1
ATOM 662 C CA . ASP A 1 83 ? 11.241 13.960 -11.231 1.00 96.06 83 ASP A CA 1
ATOM 663 C C . ASP A 1 83 ? 9.871 13.376 -10.842 1.00 96.06 83 ASP A C 1
ATOM 665 O O . ASP A 1 83 ? 9.546 13.242 -9.661 1.00 96.06 83 ASP A O 1
ATOM 669 N N . GLU A 1 84 ? 9.050 13.044 -11.842 1.00 97.75 84 GLU A N 1
ATOM 670 C CA . GLU A 1 84 ? 7.722 12.462 -11.671 1.00 97.75 84 GLU A CA 1
ATOM 671 C C . GLU A 1 84 ? 7.431 11.436 -12.772 1.00 97.75 84 GLU A C 1
ATOM 673 O O . GLU A 1 84 ? 7.895 11.557 -13.908 1.00 97.75 84 GLU A O 1
ATOM 678 N N . ILE A 1 85 ? 6.609 10.436 -12.454 1.00 98.50 85 ILE A N 1
ATOM 679 C CA . ILE A 1 85 ? 6.196 9.392 -13.397 1.00 98.50 85 ILE A CA 1
ATOM 680 C C . ILE A 1 85 ? 4.768 8.917 -13.116 1.00 98.50 85 ILE A C 1
ATOM 682 O O . ILE A 1 85 ? 4.215 9.140 -12.038 1.00 98.50 85 ILE A O 1
ATOM 686 N N . LYS A 1 86 ? 4.148 8.245 -14.087 1.00 98.44 86 LYS A N 1
ATOM 687 C CA . LYS A 1 86 ? 2.875 7.540 -13.906 1.00 98.44 86 LYS A CA 1
ATOM 688 C C . LYS A 1 86 ? 3.108 6.037 -13.963 1.00 98.44 86 LYS A C 1
ATOM 690 O O . LYS A 1 86 ? 3.637 5.544 -14.953 1.00 98.44 86 LYS A O 1
ATOM 695 N N . VAL A 1 87 ? 2.671 5.326 -12.931 1.00 98.38 87 VAL A N 1
ATOM 696 C CA . VAL A 1 87 ? 2.704 3.860 -12.848 1.00 98.38 87 VAL A CA 1
ATOM 697 C C . VAL A 1 87 ? 1.282 3.329 -12.935 1.00 98.38 87 VAL A C 1
ATOM 699 O O . VAL A 1 87 ? 0.363 3.918 -12.364 1.00 98.38 87 VAL A O 1
ATOM 702 N N . LYS A 1 88 ? 1.085 2.220 -13.644 1.00 97.12 88 LYS A N 1
ATOM 703 C CA . LYS A 1 88 ? -0.210 1.545 -13.740 1.00 97.12 88 LYS A CA 1
ATOM 704 C C . LYS A 1 88 ? -0.237 0.303 -12.863 1.00 97.12 88 LYS A C 1
ATOM 706 O O . LYS A 1 88 ? 0.671 -0.514 -12.935 1.00 97.12 88 LYS A O 1
ATOM 711 N N . ASN A 1 89 ? -1.293 0.101 -12.087 1.00 94.56 89 ASN A N 1
ATOM 712 C CA . ASN A 1 89 ? -1.533 -1.159 -11.383 1.00 94.56 89 ASN A CA 1
ATOM 713 C C . ASN A 1 89 ? -3.017 -1.508 -11.484 1.00 94.56 89 ASN A C 1
ATOM 715 O O . ASN A 1 89 ? -3.872 -0.679 -11.193 1.00 94.56 89 ASN A O 1
ATOM 719 N N . LEU A 1 90 ? -3.322 -2.723 -11.951 1.00 90.00 90 LEU A N 1
ATOM 720 C CA . LEU A 1 90 ? -4.700 -3.176 -12.202 1.00 90.00 90 LEU A CA 1
ATOM 721 C C . LEU A 1 90 ? -5.520 -2.226 -13.105 1.00 90.00 90 LEU A C 1
ATOM 723 O O . LEU A 1 90 ? -6.731 -2.111 -12.954 1.00 90.00 90 LEU A O 1
ATOM 727 N N . GLY A 1 91 ? -4.860 -1.558 -14.058 1.00 88.81 91 GLY A N 1
ATOM 728 C CA . GLY A 1 91 ? -5.485 -0.614 -14.994 1.00 88.81 91 GLY A CA 1
ATOM 729 C C . GLY A 1 91 ? -5.659 0.810 -14.456 1.00 88.81 91 GLY A C 1
ATOM 730 O O . GLY A 1 91 ? -5.926 1.718 -15.240 1.00 88.81 91 GLY A O 1
ATOM 731 N N . GLU A 1 92 ? -5.450 1.035 -13.160 1.00 92.62 92 GLU A N 1
ATOM 732 C CA . GLU A 1 92 ? -5.476 2.368 -12.564 1.00 92.62 92 GLU A CA 1
ATOM 733 C C . GLU A 1 92 ? -4.119 3.052 -12.644 1.00 92.62 92 GLU A C 1
ATOM 735 O O . GLU A 1 92 ? -3.075 2.401 -12.626 1.00 92.62 92 GLU A O 1
ATOM 740 N N . VAL A 1 93 ? -4.145 4.383 -12.705 1.00 96.69 93 VAL A N 1
ATOM 741 C CA . VAL A 1 93 ? -2.956 5.223 -12.830 1.00 96.69 93 VAL A CA 1
ATOM 742 C C . VAL A 1 93 ? -2.623 5.862 -11.488 1.00 96.69 93 VAL A C 1
ATOM 744 O O . VAL A 1 93 ? -3.470 6.469 -10.832 1.00 96.69 93 VAL A O 1
ATOM 747 N N . PHE A 1 94 ? -1.351 5.777 -11.130 1.00 98.25 94 PHE A N 1
ATOM 748 C CA . PHE A 1 94 ? -0.770 6.335 -9.923 1.00 98.25 94 PHE A CA 1
ATOM 749 C C . PHE A 1 94 ? 0.320 7.322 -10.322 1.00 98.25 94 PHE A C 1
ATOM 751 O O . PHE A 1 94 ? 1.271 6.958 -11.017 1.00 98.25 94 PHE A O 1
ATOM 758 N N . LYS A 1 95 ? 0.187 8.583 -9.909 1.00 98.69 95 LYS A N 1
ATOM 759 C CA . LYS A 1 95 ? 1.241 9.585 -10.095 1.00 98.69 95 LYS A CA 1
ATOM 760 C C . LYS A 1 95 ? 2.270 9.403 -8.986 1.00 98.69 95 LYS A C 1
ATOM 762 O O . LYS A 1 95 ? 1.904 9.477 -7.821 1.00 98.69 95 LYS A O 1
ATOM 767 N N . CYS A 1 96 ? 3.530 9.197 -9.331 1.00 98.75 96 CYS A N 1
ATOM 768 C CA . CYS A 1 96 ? 4.641 9.071 -8.395 1.00 98.75 96 CYS A CA 1
ATOM 769 C C . CYS A 1 96 ? 5.619 10.233 -8.562 1.00 98.75 96 CYS A C 1
ATOM 771 O O . CYS A 1 96 ? 5.770 10.765 -9.660 1.00 98.75 96 CYS A O 1
ATOM 773 N N . GLY A 1 97 ? 6.279 10.600 -7.472 1.00 98.56 97 GLY A N 1
ATOM 774 C CA . GLY A 1 97 ? 7.267 11.673 -7.433 1.00 98.56 97 GLY A CA 1
ATOM 775 C C . GLY A 1 97 ? 7.994 11.689 -6.095 1.00 98.56 97 GLY A C 1
ATOM 776 O O . GLY A 1 97 ? 7.850 10.761 -5.289 1.00 98.56 97 GLY A O 1
ATOM 777 N N . LYS A 1 98 ? 8.752 12.754 -5.844 1.00 98.31 98 LYS A N 1
ATOM 778 C CA . LYS A 1 98 ? 9.478 12.960 -4.589 1.00 98.31 98 LYS A CA 1
ATOM 779 C C . LYS A 1 98 ? 8.966 14.187 -3.838 1.00 98.31 98 LYS A C 1
ATOM 781 O O . LYS A 1 98 ? 8.680 15.216 -4.441 1.00 98.31 98 LYS A O 1
ATOM 786 N N . ASP A 1 99 ? 8.871 14.079 -2.521 1.00 98.00 99 ASP A N 1
ATOM 787 C CA . ASP A 1 99 ? 8.627 15.191 -1.605 1.00 98.00 99 ASP A CA 1
ATOM 788 C C . ASP A 1 99 ? 9.565 15.121 -0.387 1.00 98.00 99 ASP A C 1
ATOM 790 O O . ASP A 1 99 ? 10.497 14.315 -0.340 1.00 98.00 99 ASP A O 1
ATOM 794 N N . GLU A 1 100 ? 9.339 15.991 0.596 1.00 97.75 100 GLU A N 1
ATOM 795 C CA . GLU A 1 100 ? 10.125 16.065 1.834 1.00 97.75 100 GLU A CA 1
ATOM 796 C C . GLU A 1 100 ? 10.054 14.800 2.706 1.00 97.75 100 GLU A C 1
ATOM 798 O O . GLU A 1 100 ? 10.958 14.559 3.505 1.00 97.75 100 GLU A O 1
ATOM 803 N N . PHE A 1 101 ? 9.027 13.961 2.532 1.00 98.06 101 PHE A N 1
ATOM 804 C CA . PHE A 1 101 ? 8.867 12.701 3.259 1.00 98.06 101 PHE A CA 1
ATOM 805 C C . PHE A 1 101 ? 9.450 11.496 2.507 1.00 98.06 101 PHE A C 1
ATOM 807 O O . PHE A 1 101 ? 9.587 10.422 3.097 1.00 98.06 101 PHE A O 1
ATOM 814 N N . GLY A 1 102 ? 9.807 11.661 1.230 1.00 97.94 102 GLY A N 1
ATOM 815 C CA . GLY A 1 102 ? 10.441 10.648 0.391 1.00 97.94 102 GLY A CA 1
ATOM 816 C C . GLY A 1 102 ? 9.712 10.455 -0.936 1.00 97.94 102 GLY A C 1
ATOM 817 O O . GLY A 1 102 ? 9.432 11.417 -1.643 1.00 97.94 102 GLY A O 1
ATOM 818 N N . ILE A 1 103 ? 9.460 9.203 -1.321 1.00 98.62 103 ILE A N 1
ATOM 819 C CA . ILE A 1 103 ? 8.754 8.883 -2.568 1.00 98.62 103 ILE A CA 1
ATOM 820 C C . ILE A 1 103 ? 7.262 8.817 -2.289 1.00 98.62 103 ILE A C 1
ATOM 822 O O . ILE A 1 103 ? 6.821 8.003 -1.465 1.00 98.62 103 ILE A O 1
ATOM 826 N N . PHE A 1 104 ? 6.489 9.623 -3.010 1.00 98.75 104 PHE A N 1
ATOM 827 C CA . PHE A 1 104 ? 5.041 9.650 -2.892 1.00 98.75 104 PHE A CA 1
ATOM 828 C C . PHE A 1 104 ? 4.349 8.922 -4.040 1.00 98.75 104 PHE A C 1
ATOM 830 O O . PHE A 1 104 ? 4.903 8.713 -5.122 1.00 98.75 104 PHE A O 1
ATOM 837 N N . THR A 1 105 ? 3.086 8.582 -3.812 1.00 98.69 105 THR A N 1
ATOM 838 C CA . THR A 1 105 ? 2.131 8.298 -4.877 1.00 98.69 105 THR A CA 1
ATOM 839 C C . THR A 1 105 ? 0.788 8.975 -4.615 1.00 98.69 105 THR A C 1
ATOM 841 O O . THR A 1 105 ? 0.391 9.118 -3.459 1.00 98.69 105 THR A O 1
ATOM 844 N N . ILE A 1 106 ? 0.115 9.410 -5.681 1.00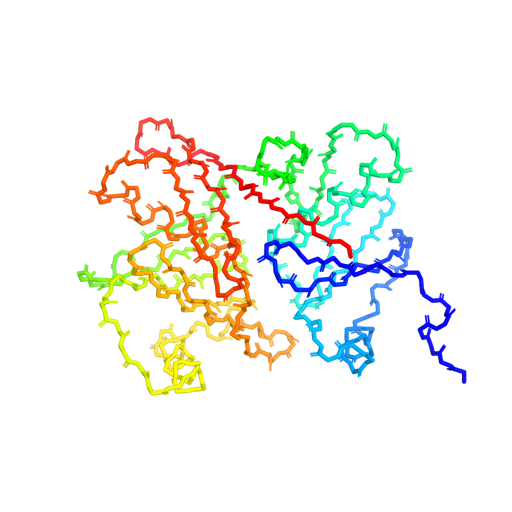 98.62 106 ILE A N 1
ATOM 845 C CA . ILE A 1 106 ? -1.210 10.034 -5.672 1.00 98.62 106 ILE A CA 1
ATOM 846 C C . ILE A 1 106 ? -2.127 9.254 -6.611 1.00 98.62 106 ILE A C 1
ATOM 848 O O . ILE A 1 106 ? -1.752 8.969 -7.754 1.00 98.62 106 ILE A O 1
ATOM 852 N N . SER A 1 107 ? -3.337 8.950 -6.148 1.00 98.06 107 SER A N 1
ATOM 853 C CA . SER A 1 107 ? -4.412 8.425 -6.992 1.00 98.06 107 SER A CA 1
ATOM 854 C C . SER A 1 107 ? -5.786 8.793 -6.437 1.00 98.06 107 SER A C 1
ATOM 856 O O . SER A 1 107 ? -5.916 9.243 -5.297 1.00 98.06 107 SER A O 1
ATOM 858 N N . ASN A 1 108 ? -6.809 8.618 -7.266 1.00 97.38 108 ASN A N 1
ATOM 859 C CA . ASN A 1 108 ? -8.195 8.811 -6.866 1.00 97.38 108 ASN A CA 1
ATOM 860 C C . ASN A 1 108 ? -8.698 7.582 -6.105 1.00 97.38 108 ASN A C 1
ATOM 862 O O . ASN A 1 108 ? -8.222 6.465 -6.316 1.00 97.38 108 ASN A O 1
ATOM 866 N N . PHE A 1 109 ? -9.692 7.773 -5.243 1.00 96.25 109 PHE A N 1
ATOM 867 C CA . PHE A 1 109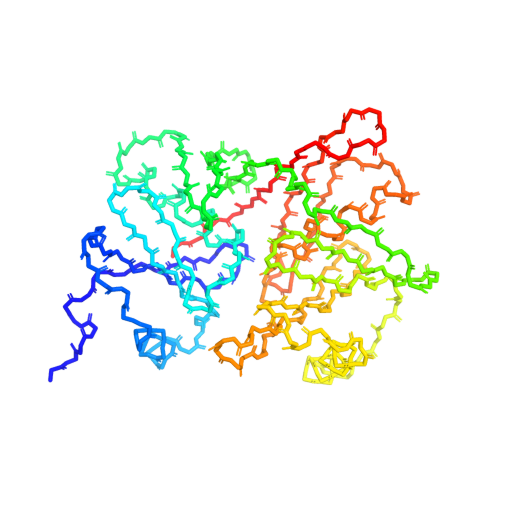 ? -10.461 6.635 -4.753 1.00 96.25 109 PHE A CA 1
ATOM 868 C C . PHE A 1 109 ? -11.255 6.021 -5.916 1.00 96.25 109 PHE A C 1
ATOM 870 O O . PHE A 1 109 ? -11.829 6.738 -6.733 1.00 96.25 109 PHE A O 1
ATOM 877 N N . SER A 1 110 ? -11.262 4.689 -5.992 1.00 93.62 110 SER A N 1
ATOM 878 C CA . SER A 1 110 ? -12.065 3.935 -6.962 1.00 93.62 110 SER A CA 1
ATOM 879 C C . SER A 1 110 ? -13.558 4.102 -6.673 1.00 93.62 110 SER A C 1
ATOM 881 O O . SER A 1 110 ? -13.950 4.249 -5.518 1.00 93.62 110 SER A O 1
ATOM 883 N N . ASP A 1 111 ? -14.411 3.971 -7.689 1.00 93.44 111 ASP A N 1
ATOM 884 C CA . ASP A 1 111 ? -15.874 3.960 -7.517 1.00 93.44 111 ASP A CA 1
ATOM 885 C C . ASP A 1 111 ? -16.369 2.801 -6.631 1.00 93.44 111 ASP A C 1
ATOM 887 O O . ASP A 1 111 ? -17.500 2.815 -6.150 1.00 93.44 111 ASP A O 1
ATOM 891 N N . LYS A 1 112 ? -15.529 1.782 -6.410 1.00 94.00 112 LYS A N 1
ATOM 892 C CA . LYS A 1 112 ? -15.807 0.658 -5.503 1.00 94.00 112 LYS A CA 1
ATOM 893 C C . LYS A 1 112 ? -15.342 0.905 -4.068 1.00 94.00 112 LYS A C 1
ATOM 895 O O . LYS A 1 112 ? -15.497 0.013 -3.232 1.00 94.00 112 LYS A O 1
ATOM 900 N N . PHE A 1 113 ? -14.708 2.043 -3.797 1.00 96.69 113 PHE A N 1
ATOM 901 C CA . PHE A 1 113 ? -14.317 2.419 -2.448 1.00 96.69 113 PHE A CA 1
ATOM 902 C C . PHE A 1 113 ? -15.549 2.476 -1.546 1.00 96.69 113 PHE A C 1
ATOM 904 O O . PHE A 1 113 ? -16.550 3.098 -1.894 1.00 96.69 113 PHE A O 1
ATOM 911 N N . ASP A 1 114 ? -15.465 1.822 -0.392 1.00 97.44 114 ASP A N 1
ATOM 912 C CA . ASP A 1 114 ? -16.561 1.779 0.571 1.00 97.44 114 ASP A CA 1
ATOM 913 C C . ASP A 1 114 ? -16.029 1.664 1.999 1.00 97.44 114 ASP A C 1
ATOM 915 O O . ASP A 1 114 ? -14.956 1.096 2.238 1.00 97.44 114 ASP A O 1
ATOM 919 N N . ILE A 1 115 ? -16.792 2.198 2.951 1.00 98.00 115 ILE A N 1
ATOM 920 C CA . ILE A 1 115 ? -16.490 2.142 4.379 1.00 98.00 115 ILE A CA 1
ATOM 921 C C . ILE A 1 115 ? -17.761 1.763 5.128 1.00 98.00 115 ILE A C 1
ATOM 923 O O . ILE A 1 115 ? -18.779 2.450 5.054 1.00 98.00 115 ILE A O 1
ATOM 927 N N . LYS A 1 116 ? -17.669 0.724 5.952 1.00 98.06 116 LYS A N 1
ATOM 928 C CA . LYS A 1 116 ? -18.761 0.256 6.800 1.00 98.06 116 LYS A CA 1
ATOM 929 C C . LYS A 1 116 ? -18.312 0.171 8.253 1.00 98.06 116 LYS A C 1
ATOM 931 O O . LYS A 1 116 ? -17.424 -0.609 8.579 1.00 98.06 116 LYS A O 1
ATOM 936 N N . LYS A 1 117 ? -18.966 0.911 9.152 1.00 98.19 117 LYS A N 1
ATOM 937 C CA . LYS A 1 117 ? -18.800 0.717 10.603 1.00 98.19 117 LYS A CA 1
ATOM 938 C C . LYS A 1 117 ? -19.366 -0.657 10.994 1.00 98.19 117 LYS A C 1
ATOM 940 O O . LYS A 1 117 ? -20.508 -0.966 10.654 1.00 98.19 117 LYS A O 1
ATOM 945 N N . LEU A 1 118 ? -18.568 -1.489 11.662 1.00 97.69 118 LEU A N 1
ATOM 946 C CA . LEU A 1 118 ? -18.973 -2.820 12.134 1.00 97.69 118 LEU A CA 1
ATOM 947 C C . LEU A 1 118 ? -19.457 -2.766 13.585 1.00 97.69 118 LEU A C 1
ATOM 949 O O . LEU A 1 118 ? -20.476 -3.361 13.921 1.00 97.69 118 LEU A O 1
ATOM 953 N N . ASN A 1 119 ? -18.727 -2.039 14.426 1.00 96.44 119 ASN A N 1
ATOM 954 C CA . ASN A 1 119 ? -19.062 -1.731 15.814 1.00 96.44 119 ASN A CA 1
ATOM 955 C C . ASN A 1 119 ? -18.345 -0.429 16.217 1.00 96.44 119 ASN A C 1
ATOM 957 O O . ASN A 1 119 ? -17.857 0.297 15.352 1.00 96.44 119 ASN A O 1
ATOM 961 N N . ASP A 1 120 ? -18.307 -0.095 17.505 1.00 94.88 120 ASP A N 1
ATOM 962 C CA . ASP A 1 120 ? -17.739 1.175 17.972 1.00 94.88 120 ASP A CA 1
ATOM 963 C C . ASP A 1 120 ? -16.242 1.347 17.717 1.00 94.88 120 ASP A C 1
ATOM 965 O O . ASP A 1 120 ? -15.785 2.486 17.597 1.00 94.88 120 ASP A O 1
ATOM 969 N N . PHE A 1 121 ? -15.507 0.253 17.534 1.00 96.25 121 PHE A N 1
ATOM 970 C CA . PHE A 1 121 ? -14.062 0.286 17.344 1.00 96.25 121 PHE A CA 1
ATOM 971 C C . PHE A 1 121 ? -13.591 -0.303 16.014 1.00 96.25 121 PHE A C 1
ATOM 973 O O . PHE A 1 121 ? -12.467 -0.021 15.596 1.00 96.25 121 PHE A O 1
ATOM 980 N N . GLU A 1 122 ? -14.431 -1.089 15.339 1.00 98.12 122 GLU A N 1
ATOM 981 C CA . GLU A 1 122 ? -14.086 -1.766 14.093 1.00 98.12 122 GLU A CA 1
ATOM 982 C C . GLU A 1 122 ? -14.845 -1.204 12.887 1.00 98.12 122 GLU A C 1
ATOM 984 O O . GLU A 1 122 ? -16.067 -1.018 12.899 1.00 98.12 122 GLU A O 1
ATOM 989 N N . TYR A 1 123 ? -14.106 -1.009 11.800 1.00 98.69 123 TYR A N 1
ATOM 990 C CA . TYR A 1 123 ? -14.602 -0.553 10.506 1.00 98.69 123 TYR A CA 1
ATOM 991 C C . TYR A 1 123 ? -14.090 -1.486 9.415 1.00 98.69 123 TYR A C 1
ATOM 993 O O . TYR A 1 123 ? -12.955 -1.946 9.465 1.00 98.69 123 TYR A O 1
ATOM 1001 N N . LEU A 1 124 ? -14.906 -1.744 8.403 1.00 98.62 124 LEU A N 1
ATOM 1002 C CA . LEU A 1 124 ? -14.510 -2.446 7.193 1.00 98.62 124 LEU A CA 1
ATOM 1003 C C . LEU A 1 124 ? -14.307 -1.420 6.079 1.00 98.62 124 LEU A C 1
ATOM 1005 O O . LEU A 1 124 ? -15.233 -0.681 5.758 1.00 98.62 124 LEU A O 1
ATOM 1009 N N . VAL A 1 125 ? -13.113 -1.370 5.497 1.00 98.56 125 VAL A N 1
ATOM 1010 C CA . VAL A 1 125 ? -12.747 -0.420 4.441 1.00 98.56 125 VAL A CA 1
ATOM 1011 C C . VAL A 1 125 ? -12.339 -1.189 3.192 1.00 98.56 125 VAL A C 1
ATOM 1013 O O . VAL A 1 125 ? -11.351 -1.925 3.202 1.00 98.56 125 VAL A O 1
ATOM 1016 N N . ASN A 1 126 ? -13.075 -1.012 2.100 1.00 97.50 126 ASN A N 1
ATOM 1017 C CA . ASN A 1 126 ? -12.723 -1.549 0.792 1.00 97.50 126 ASN A CA 1
ATOM 1018 C C . ASN A 1 126 ? -11.966 -0.494 -0.020 1.00 97.50 126 ASN A C 1
ATOM 1020 O O . ASN A 1 126 ? -12.523 0.553 -0.326 1.00 97.50 126 ASN A O 1
ATOM 1024 N N . LEU A 1 127 ? -10.725 -0.784 -0.412 1.00 95.62 127 LEU A N 1
ATOM 1025 C CA . LEU A 1 127 ? -9.889 0.102 -1.232 1.00 95.62 127 LEU A CA 1
ATOM 1026 C C . LEU A 1 127 ? -9.790 -0.355 -2.694 1.00 95.62 127 LEU A C 1
ATOM 1028 O O . LEU A 1 127 ? -8.855 0.045 -3.377 1.00 95.62 127 LEU A O 1
ATOM 1032 N N . ASP A 1 128 ? -10.717 -1.202 -3.158 1.00 90.00 128 ASP A N 1
ATOM 1033 C CA . ASP A 1 128 ? -10.724 -1.843 -4.481 1.00 90.00 128 ASP A CA 1
ATOM 1034 C C . ASP A 1 128 ? -9.463 -2.689 -4.753 1.00 90.00 128 ASP A C 1
ATOM 1036 O O . ASP A 1 128 ? -8.402 -2.213 -5.131 1.00 90.00 128 ASP A O 1
ATOM 1040 N N . GLY A 1 129 ? -9.556 -3.996 -4.521 1.00 87.44 129 GLY A N 1
ATOM 1041 C CA . GLY A 1 129 ? -8.426 -4.925 -4.659 1.00 87.44 129 GLY A CA 1
ATOM 1042 C C . GLY A 1 129 ? -7.783 -5.332 -3.332 1.00 87.44 129 GLY A C 1
ATOM 1043 O O . GLY A 1 129 ? -7.092 -6.349 -3.301 1.00 87.44 129 GLY A O 1
ATOM 1044 N N . ILE A 1 130 ? -8.080 -4.618 -2.241 1.00 94.38 130 ILE A N 1
ATOM 1045 C CA . ILE A 1 130 ? -7.845 -5.064 -0.863 1.00 94.38 130 ILE A CA 1
ATOM 1046 C C . ILE A 1 130 ? -8.919 -4.504 0.077 1.00 94.38 130 ILE A C 1
ATOM 1048 O O . ILE A 1 130 ? -9.347 -3.357 -0.070 1.00 94.38 130 ILE A O 1
ATOM 1052 N N . THR A 1 131 ? -9.349 -5.313 1.044 1.00 97.62 131 THR A N 1
ATOM 1053 C CA . THR A 1 131 ? -10.319 -4.910 2.073 1.00 97.62 131 THR A CA 1
ATOM 1054 C C . THR A 1 131 ? -9.720 -5.075 3.464 1.00 97.62 131 THR A C 1
ATOM 1056 O O . THR A 1 131 ? -9.224 -6.146 3.805 1.00 97.62 131 THR A O 1
ATOM 1059 N N . HIS A 1 132 ? -9.788 -4.030 4.282 1.00 98.62 132 HIS A N 1
ATOM 1060 C CA . HIS A 1 132 ? -9.196 -4.001 5.616 1.00 98.62 132 HIS A CA 1
ATOM 1061 C C . HIS A 1 132 ? -10.256 -3.891 6.703 1.00 98.62 132 HIS A C 1
ATOM 1063 O O . HIS A 1 132 ? -11.167 -3.073 6.606 1.00 98.62 132 HIS A O 1
ATOM 1069 N N . ILE A 1 133 ? -10.103 -4.677 7.762 1.00 98.81 133 ILE A N 1
ATOM 1070 C CA . ILE A 1 133 ? -10.731 -4.426 9.056 1.00 98.81 133 ILE A CA 1
ATOM 1071 C C . ILE A 1 133 ? -9.811 -3.458 9.798 1.00 98.81 133 ILE A C 1
ATOM 1073 O O . ILE A 1 133 ? -8.679 -3.814 10.118 1.00 98.81 133 ILE A O 1
ATOM 1077 N N . ILE A 1 134 ? -10.274 -2.243 10.062 1.00 98.75 134 ILE A N 1
ATOM 1078 C CA . ILE A 1 134 ? -9.577 -1.258 10.887 1.00 98.75 134 ILE A CA 1
ATOM 1079 C C . ILE A 1 134 ? -10.113 -1.372 12.304 1.00 98.75 134 ILE A C 1
ATOM 1081 O O . ILE A 1 134 ? -11.299 -1.144 12.517 1.00 98.75 134 ILE A O 1
ATOM 1085 N N . ASN A 1 135 ? -9.244 -1.708 13.253 1.00 98.31 135 ASN A N 1
ATOM 1086 C CA . ASN A 1 135 ? -9.563 -1.789 14.669 1.00 98.31 135 ASN A CA 1
ATOM 1087 C C . ASN A 1 135 ? -8.841 -0.695 15.463 1.00 98.31 135 ASN A C 1
ATOM 1089 O O . ASN A 1 135 ? -7.608 -0.622 15.440 1.00 98.31 135 ASN A O 1
ATOM 1093 N N . LEU A 1 136 ? -9.610 0.090 16.210 1.00 97.19 136 LEU A N 1
ATOM 1094 C CA . LEU A 1 136 ? -9.127 1.178 17.061 1.00 97.19 136 LEU A CA 1
ATOM 1095 C C . LEU A 1 136 ? -9.077 0.811 18.554 1.00 97.19 136 LEU A C 1
ATOM 1097 O O . LEU A 1 136 ? -8.724 1.658 19.374 1.00 97.19 136 LEU A O 1
ATOM 1101 N N . GLU A 1 137 ? -9.434 -0.422 18.932 1.00 94.69 137 GLU A N 1
ATOM 1102 C CA . GLU A 1 137 ? -9.275 -0.874 20.318 1.00 94.69 137 GLU A CA 1
ATOM 1103 C C . GLU A 1 137 ? -7.800 -0.942 20.721 1.00 94.69 137 GLU A C 1
ATOM 1105 O O . GLU A 1 137 ? -6.914 -1.273 19.923 1.00 94.69 137 GLU A O 1
ATOM 1110 N N . ASN A 1 138 ? -7.553 -0.713 22.012 1.00 90.56 138 ASN A N 1
ATOM 1111 C CA . ASN A 1 138 ? -6.275 -1.050 22.613 1.00 90.56 138 ASN A CA 1
ATOM 1112 C C . ASN A 1 138 ? -6.177 -2.573 22.754 1.00 90.56 138 ASN A C 1
ATOM 1114 O O . ASN A 1 138 ? -6.764 -3.150 23.669 1.00 90.56 138 ASN A O 1
ATOM 1118 N N . LEU A 1 139 ? -5.429 -3.208 21.854 1.00 92.50 139 LEU A N 1
ATOM 1119 C CA . LEU A 1 139 ? -5.145 -4.632 21.932 1.00 92.50 139 LEU A CA 1
ATOM 1120 C C . LEU A 1 139 ? -3.728 -4.888 22.450 1.00 92.50 139 LEU A C 1
ATOM 1122 O O . LEU A 1 139 ? -2.755 -4.297 21.976 1.00 92.50 139 LEU A O 1
ATOM 1126 N N . GLU A 1 140 ? -3.612 -5.836 23.374 1.00 91.06 140 GLU A N 1
ATOM 1127 C CA . GLU A 1 140 ? -2.342 -6.289 23.935 1.00 91.06 140 GLU A CA 1
ATOM 1128 C C . GLU A 1 140 ? -2.172 -7.787 23.689 1.00 91.06 140 GLU A C 1
ATOM 1130 O O . GLU A 1 140 ? -3.076 -8.582 23.937 1.00 91.06 140 GLU A O 1
ATOM 1135 N N . PHE A 1 141 ? -0.996 -8.164 23.190 1.00 92.38 141 PHE A N 1
ATOM 1136 C CA . PHE A 1 141 ? -0.639 -9.543 22.867 1.00 92.38 141 PHE A CA 1
ATOM 1137 C C . PHE A 1 141 ? 0.753 -9.844 23.402 1.00 92.38 141 PHE A C 1
ATOM 1139 O O . PHE A 1 141 ? 1.594 -8.947 23.503 1.00 92.38 141 PHE A O 1
ATOM 1146 N N . LYS A 1 142 ? 1.017 -11.111 23.725 1.00 91.50 142 LYS A N 1
ATOM 1147 C CA . LYS A 1 142 ? 2.307 -11.544 24.280 1.00 91.50 142 LYS A CA 1
ATOM 1148 C C . LYS A 1 142 ? 3.391 -11.650 23.211 1.00 91.50 142 LYS A C 1
ATOM 1150 O O . LYS A 1 142 ? 4.572 -11.626 23.545 1.00 91.50 142 LYS A O 1
ATOM 1155 N N . SER A 1 143 ? 3.002 -11.799 21.946 1.00 94.06 143 SER A N 1
ATOM 1156 C CA . SER A 1 143 ? 3.919 -11.868 20.810 1.00 94.06 143 SER A CA 1
ATOM 1157 C C . SER A 1 143 ? 3.258 -11.440 19.500 1.00 94.06 143 SER A C 1
ATOM 1159 O O . SER A 1 143 ? 2.030 -11.456 19.364 1.00 94.06 143 SER A O 1
ATOM 1161 N N . ASP A 1 144 ? 4.089 -11.129 18.504 1.00 92.69 144 ASP A N 1
ATOM 1162 C CA . ASP A 1 144 ? 3.639 -10.844 17.138 1.00 92.69 144 ASP A CA 1
ATOM 1163 C C . ASP A 1 144 ? 2.936 -12.052 16.496 1.00 92.69 144 ASP A C 1
ATOM 1165 O O . ASP A 1 144 ? 1.984 -11.881 15.741 1.00 92.69 144 ASP A O 1
ATOM 1169 N N . ASP A 1 145 ? 3.332 -13.282 16.840 1.00 94.31 145 ASP A N 1
ATOM 1170 C CA . ASP A 1 145 ? 2.670 -14.500 16.355 1.00 94.31 145 ASP A CA 1
ATOM 1171 C C . ASP A 1 145 ? 1.246 -14.653 16.900 1.00 94.31 145 ASP A C 1
ATOM 1173 O O . ASP A 1 145 ? 0.346 -15.103 16.185 1.00 94.31 145 ASP A O 1
ATOM 1177 N N . GLU A 1 146 ? 1.026 -14.299 18.169 1.00 96.38 146 GLU A N 1
ATOM 1178 C CA . GLU A 1 146 ? -0.307 -14.301 18.775 1.00 96.38 146 GLU A CA 1
ATOM 1179 C C . GLU A 1 146 ? -1.195 -13.249 18.102 1.00 96.38 146 GLU A C 1
ATOM 1181 O O . GLU A 1 146 ? -2.310 -13.562 17.675 1.00 96.38 146 GLU A O 1
ATOM 1186 N N . TYR A 1 147 ? -0.659 -12.042 17.906 1.00 96.44 147 TYR A N 1
ATOM 1187 C CA . TYR A 1 147 ? -1.328 -10.971 17.173 1.00 96.44 147 TYR A CA 1
ATOM 1188 C C . TYR A 1 147 ? -1.677 -11.379 15.736 1.00 96.44 147 TYR A C 1
ATOM 1190 O O . TYR A 1 147 ? -2.811 -11.205 15.285 1.00 96.44 147 TYR A O 1
ATOM 1198 N N . LYS A 1 148 ? -0.725 -11.984 15.020 1.00 96.62 148 LYS A N 1
ATOM 1199 C CA . LYS A 1 148 ? -0.894 -12.443 13.638 1.00 96.62 148 LYS A CA 1
ATOM 1200 C C . LYS A 1 148 ? -1.997 -13.493 13.519 1.00 96.62 148 LYS A C 1
ATOM 1202 O O . LYS A 1 148 ? -2.825 -13.412 12.610 1.00 96.62 148 LYS A O 1
ATOM 1207 N N . LYS A 1 149 ? -2.048 -14.455 14.447 1.00 97.25 149 LYS A N 1
ATOM 1208 C CA . LYS A 1 149 ? -3.130 -15.453 14.516 1.00 97.25 149 LYS A CA 1
ATOM 1209 C C . LYS A 1 149 ? -4.477 -14.790 14.783 1.00 97.25 149 LYS A C 1
ATOM 1211 O O . LYS A 1 149 ? -5.429 -15.070 14.063 1.00 97.25 149 LYS A O 1
ATOM 1216 N N . PHE A 1 150 ? -4.546 -13.882 15.755 1.00 97.81 150 PHE A N 1
ATOM 1217 C CA . PHE A 1 150 ? -5.770 -13.143 16.064 1.00 97.81 150 PHE A CA 1
ATOM 1218 C C . PHE A 1 150 ? -6.292 -12.354 14.854 1.00 97.81 150 PHE A C 1
ATOM 1220 O O . PHE A 1 150 ? -7.464 -12.479 14.494 1.00 97.81 150 PHE A O 1
ATOM 1227 N N . GLY A 1 151 ? -5.420 -11.594 14.183 1.00 97.94 151 GLY A N 1
ATOM 1228 C CA . GLY A 1 151 ? -5.784 -10.834 12.987 1.00 97.94 151 GLY A CA 1
ATOM 1229 C C . GLY A 1 151 ? -6.306 -11.730 11.863 1.00 97.94 151 GLY A C 1
ATOM 1230 O O . GLY A 1 151 ? -7.288 -11.391 11.203 1.00 97.94 151 GLY A O 1
ATOM 1231 N N . PHE A 1 152 ? -5.722 -12.917 11.682 1.00 98.25 152 PHE A N 1
ATOM 1232 C CA . PHE A 1 152 ? -6.215 -13.873 10.693 1.00 98.25 152 PHE A CA 1
ATOM 1233 C C . PHE A 1 152 ? -7.577 -14.473 11.054 1.00 98.25 152 PHE A C 1
ATOM 1235 O O . PHE A 1 152 ? -8.427 -14.620 10.176 1.00 98.25 152 PHE A O 1
ATOM 1242 N N . GLU A 1 153 ? -7.832 -14.770 12.328 1.00 98.25 153 GLU A N 1
ATOM 1243 C CA . GLU A 1 153 ? -9.155 -15.225 12.771 1.00 98.25 153 GLU A CA 1
ATOM 1244 C C . GLU A 1 153 ? -10.229 -14.141 12.585 1.00 98.25 153 GLU A C 1
ATOM 1246 O O . GLU A 1 153 ? -11.348 -14.454 12.179 1.00 98.25 153 GLU A O 1
ATOM 1251 N N . LYS A 1 154 ? -9.888 -12.857 12.761 1.00 98.06 154 LYS A N 1
ATOM 1252 C CA . LYS A 1 154 ? -10.777 -11.730 12.420 1.00 98.06 154 LYS A CA 1
ATOM 1253 C C . LYS A 1 154 ? -11.076 -11.647 10.920 1.00 98.06 154 LYS A C 1
ATOM 1255 O O . LYS A 1 154 ? -12.223 -11.452 10.529 1.00 98.06 154 LYS A O 1
ATOM 1260 N N . ILE A 1 155 ? -10.071 -11.845 10.067 1.00 98.31 155 ILE A N 1
ATOM 1261 C CA . ILE A 1 155 ? -10.259 -11.919 8.606 1.00 98.31 155 ILE A CA 1
ATOM 1262 C C . ILE A 1 155 ? -11.209 -13.075 8.240 1.00 98.31 155 ILE A C 1
ATOM 1264 O O . ILE A 1 155 ? -12.113 -12.905 7.415 1.00 98.31 155 ILE A O 1
ATOM 1268 N N . LYS A 1 156 ? -11.038 -14.249 8.863 1.00 98.06 156 LYS A N 1
ATOM 1269 C CA . LYS A 1 156 ? -11.897 -15.422 8.637 1.00 98.06 156 LYS A CA 1
ATOM 1270 C C . LYS A 1 156 ? -13.326 -15.220 9.121 1.00 98.06 156 LYS A C 1
ATOM 1272 O O . LYS A 1 156 ? -14.245 -15.617 8.412 1.00 98.06 156 LYS A O 1
ATOM 1277 N N . SER A 1 157 ? -13.531 -14.616 10.292 1.00 97.31 157 SER A N 1
ATOM 1278 C CA . SER A 1 157 ? -14.870 -14.465 10.882 1.00 97.31 157 SER A CA 1
ATOM 1279 C C . SER A 1 157 ? -15.814 -13.620 10.020 1.00 97.31 157 SER A C 1
ATOM 1281 O O . SER A 1 157 ? -17.028 -13.803 10.078 1.00 97.31 157 SER A O 1
ATOM 1283 N N . LEU A 1 158 ? -15.259 -12.750 9.171 1.00 97.06 158 LEU A N 1
ATOM 1284 C CA . LEU A 1 158 ? -15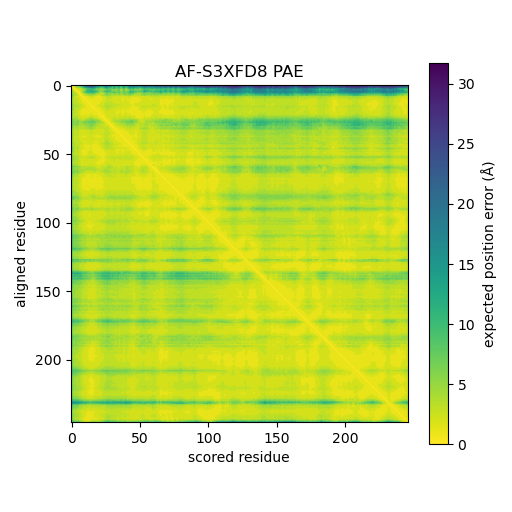.993 -11.956 8.184 1.00 97.06 158 LEU A CA 1
ATOM 1285 C C . LEU A 1 158 ? -15.945 -12.539 6.757 1.00 97.06 158 LEU A C 1
ATOM 1287 O O . LEU A 1 158 ? -16.355 -11.872 5.810 1.00 97.06 158 LEU A O 1
ATOM 1291 N N . ASN A 1 159 ? -15.464 -13.776 6.583 1.00 96.81 159 ASN A N 1
ATOM 1292 C CA . ASN A 1 159 ? -15.319 -14.470 5.294 1.00 96.81 159 ASN A CA 1
ATOM 1293 C C . ASN A 1 159 ? -14.474 -13.711 4.250 1.00 96.81 159 ASN A C 1
ATOM 1295 O O . ASN A 1 159 ? -14.671 -13.868 3.041 1.00 96.81 159 ASN A O 1
ATOM 1299 N N . LEU A 1 160 ? -13.509 -12.900 4.697 1.00 97.38 160 LEU A N 1
ATOM 1300 C CA . LEU A 1 160 ? -12.703 -12.051 3.811 1.00 97.38 160 LEU A CA 1
ATOM 1301 C C . LEU A 1 160 ? -11.556 -12.807 3.123 1.00 97.38 160 LEU A C 1
ATOM 1303 O O . LEU A 1 160 ? -10.985 -12.302 2.162 1.00 97.38 160 LEU A O 1
ATOM 1307 N N . THR A 1 161 ? -11.265 -14.045 3.534 1.00 96.69 161 THR A N 1
ATOM 1308 C CA . THR A 1 161 ? -10.242 -14.908 2.908 1.00 96.69 161 THR A CA 1
ATOM 1309 C C . THR A 1 161 ? -10.546 -15.262 1.448 1.00 96.69 161 THR A C 1
ATOM 1311 O O . THR A 1 161 ? -9.652 -15.675 0.713 1.00 96.69 161 THR A O 1
ATOM 1314 N N . ASN A 1 162 ? -11.796 -15.086 1.006 1.00 94.75 162 ASN A N 1
ATOM 1315 C CA . ASN A 1 162 ? -12.200 -15.285 -0.385 1.00 94.75 162 ASN A CA 1
ATOM 1316 C C . ASN A 1 162 ? -11.830 -14.104 -1.295 1.00 94.75 162 ASN A C 1
ATOM 1318 O O . ASN A 1 162 ? -11.880 -14.246 -2.519 1.00 94.75 162 ASN A O 1
ATOM 1322 N N . LEU A 1 163 ? -11.472 -12.946 -0.735 1.00 94.69 163 LEU A N 1
ATOM 1323 C CA . LEU A 1 163 ? -11.038 -11.775 -1.496 1.00 94.69 163 LEU A CA 1
ATOM 1324 C C . LEU A 1 163 ? -9.601 -11.956 -1.999 1.00 94.69 163 LEU A C 1
ATOM 1326 O O . LEU A 1 163 ? -8.862 -12.797 -1.499 1.00 94.69 163 LEU A O 1
ATOM 1330 N N . LYS A 1 164 ? -9.188 -11.166 -3.000 1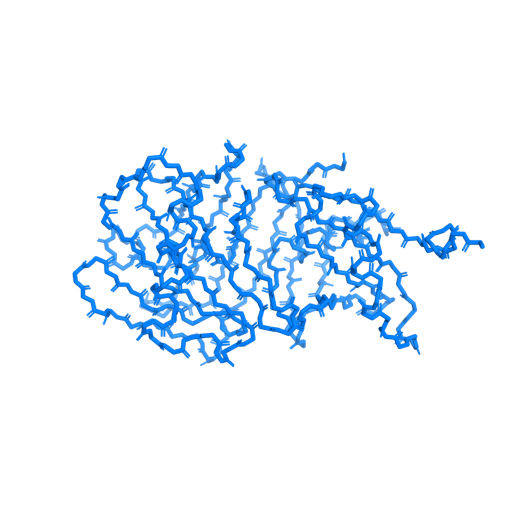.00 92.88 164 LYS A N 1
ATOM 1331 C CA . LYS A 1 164 ? -7.804 -11.212 -3.516 1.00 92.88 164 LYS A CA 1
ATOM 1332 C C . LYS A 1 164 ? -6.780 -10.955 -2.408 1.00 92.88 164 LYS A C 1
ATOM 1334 O O . LYS A 1 164 ? -5.829 -11.717 -2.252 1.00 92.88 164 LYS A O 1
ATOM 1339 N N . ALA A 1 165 ? -7.018 -9.898 -1.638 1.00 95.88 165 ALA A N 1
ATOM 1340 C CA . ALA A 1 165 ? -6.272 -9.575 -0.440 1.00 95.88 165 ALA A CA 1
ATOM 1341 C C . ALA A 1 165 ? -7.212 -8.989 0.616 1.00 95.88 165 ALA A C 1
ATOM 1343 O O . ALA A 1 165 ? -8.186 -8.298 0.296 1.00 95.88 165 ALA A O 1
ATOM 1344 N N . SER A 1 166 ? -6.897 -9.246 1.877 1.00 97.88 166 SER A N 1
ATOM 1345 C CA . SER A 1 166 ? -7.630 -8.717 3.023 1.00 97.88 166 SER A CA 1
ATOM 1346 C C . SER A 1 166 ? -6.692 -8.495 4.196 1.00 97.88 166 SER A C 1
ATOM 1348 O O . SER A 1 166 ? -5.768 -9.287 4.369 1.00 97.88 166 SER A O 1
ATOM 1350 N N . GLY A 1 167 ? -6.936 -7.489 5.028 1.00 98.06 167 GLY A N 1
ATOM 1351 C CA . GLY A 1 167 ? -6.116 -7.255 6.211 1.00 98.06 167 GLY A CA 1
ATOM 1352 C C . GLY A 1 167 ? -6.907 -6.968 7.476 1.00 98.06 167 GLY A C 1
ATOM 1353 O O . GLY A 1 167 ? -8.059 -6.548 7.438 1.00 98.06 167 GLY A O 1
ATOM 1354 N N . PHE A 1 168 ? -6.264 -7.207 8.609 1.00 98.62 168 PHE A N 1
ATOM 1355 C CA . PHE A 1 168 ? -6.659 -6.719 9.918 1.00 98.62 168 PHE A CA 1
ATOM 1356 C C . PHE A 1 168 ? -5.597 -5.724 10.374 1.00 98.62 168 PHE A C 1
ATOM 1358 O O . PHE A 1 168 ? -4.423 -6.071 10.503 1.00 98.62 168 PHE A O 1
ATOM 1365 N N . ILE A 1 169 ? -6.011 -4.482 10.586 1.00 98.56 169 ILE A N 1
ATOM 1366 C CA . ILE A 1 169 ? -5.140 -3.358 10.895 1.00 98.56 169 ILE A CA 1
ATOM 1367 C C . ILE A 1 169 ? -5.528 -2.842 12.272 1.00 98.56 169 ILE A C 1
ATOM 1369 O O . ILE A 1 169 ? -6.617 -2.297 12.443 1.00 98.56 169 ILE A O 1
ATOM 1373 N N . ASN A 1 170 ? -4.649 -2.996 13.257 1.00 98.31 170 ASN A N 1
ATOM 1374 C CA . ASN A 1 170 ? -4.837 -2.335 14.545 1.00 98.31 170 ASN A CA 1
ATOM 1375 C C . ASN A 1 170 ? -4.087 -1.003 14.558 1.00 98.31 170 ASN A C 1
ATOM 1377 O O . ASN A 1 170 ? -2.933 -0.938 14.131 1.00 98.31 170 ASN A O 1
ATOM 1381 N N . VAL A 1 171 ? -4.751 0.047 15.032 1.00 97.19 171 VAL A N 1
ATOM 1382 C CA . VAL A 1 171 ? -4.185 1.394 15.124 1.00 97.19 171 VAL A CA 1
ATOM 1383 C C . VAL A 1 171 ? -4.313 1.881 16.557 1.00 97.19 171 VAL A C 1
ATOM 1385 O O . VAL A 1 171 ? -5.422 1.997 17.075 1.00 97.19 171 VAL A O 1
ATOM 1388 N N . LYS A 1 172 ? -3.182 2.201 17.182 1.00 93.00 172 LYS A N 1
ATOM 1389 C CA . LYS A 1 172 ? -3.116 2.769 18.531 1.00 93.00 172 LYS A CA 1
ATOM 1390 C C . LYS A 1 172 ? -2.037 3.838 18.570 1.00 93.00 172 LYS A C 1
ATOM 1392 O O . LYS A 1 172 ? -0.924 3.568 18.143 1.00 93.00 172 LYS A O 1
ATOM 1397 N N . ASP A 1 173 ? -2.356 5.023 19.090 1.00 90.44 173 ASP A N 1
ATOM 1398 C CA . ASP A 1 173 ? -1.395 6.125 19.265 1.00 90.44 173 ASP A CA 1
ATOM 1399 C C . ASP A 1 173 ? -0.573 6.415 17.991 1.00 90.44 173 ASP A C 1
ATOM 1401 O O . ASP A 1 173 ? 0.646 6.550 18.033 1.00 90.44 173 ASP A O 1
ATOM 1405 N N . GLU A 1 174 ? -1.248 6.447 16.833 1.00 91.75 174 GLU A N 1
ATOM 1406 C CA . GLU A 1 174 ? -0.638 6.615 15.499 1.00 91.75 174 GLU A CA 1
ATOM 1407 C C . GLU A 1 174 ? 0.332 5.489 15.073 1.00 91.75 174 GLU A C 1
ATOM 1409 O O . GLU A 1 174 ? 0.957 5.571 14.016 1.00 91.75 174 GLU A O 1
ATOM 1414 N N . VAL A 1 175 ? 0.425 4.402 15.840 1.00 96.12 175 VAL A N 1
ATOM 1415 C CA . VAL A 1 175 ? 1.158 3.180 15.494 1.00 96.12 175 VAL A CA 1
ATOM 1416 C C . VAL A 1 175 ? 0.211 2.188 14.833 1.00 96.12 175 VAL A C 1
ATOM 1418 O O . VAL A 1 175 ? -0.842 1.844 15.374 1.00 96.12 175 VAL A O 1
ATOM 1421 N N . LEU A 1 176 ? 0.605 1.708 13.659 1.00 96.94 176 LEU A N 1
ATOM 1422 C CA . LEU A 1 176 ? -0.145 0.759 12.852 1.00 96.94 176 LEU A CA 1
ATOM 1423 C C . LEU A 1 176 ? 0.493 -0.627 12.940 1.00 96.94 176 LEU A C 1
ATOM 1425 O O . LEU A 1 176 ? 1.695 -0.783 12.736 1.00 96.94 176 LEU A O 1
ATOM 1429 N N . LYS A 1 177 ? -0.327 -1.645 13.191 1.00 97.44 177 LYS A N 1
ATOM 1430 C CA . LYS A 1 177 ? 0.057 -3.058 13.132 1.00 97.44 177 LYS A CA 1
ATOM 1431 C C . LYS A 1 177 ? -0.784 -3.747 12.052 1.00 97.44 177 LYS A C 1
ATOM 1433 O O . LYS A 1 177 ? -2.005 -3.787 12.196 1.00 97.44 177 LYS A O 1
ATOM 1438 N N . PRO A 1 178 ? -0.180 -4.225 10.951 1.00 97.69 178 PRO A N 1
ATOM 1439 C CA . PRO A 1 178 ? -0.918 -4.817 9.843 1.00 97.69 178 PRO A CA 1
ATOM 1440 C C . PRO A 1 178 ? -0.735 -6.334 9.764 1.00 97.69 178 PRO A C 1
ATOM 1442 O O . PRO A 1 178 ? 0.374 -6.836 9.594 1.00 97.69 178 PRO A O 1
ATOM 1445 N N . VAL A 1 179 ? -1.840 -7.072 9.790 1.00 98.19 179 VAL A N 1
ATOM 1446 C CA . VAL A 1 179 ? -1.890 -8.476 9.369 1.00 98.19 179 VAL A CA 1
ATOM 1447 C C . VAL A 1 179 ? -2.573 -8.533 8.013 1.00 98.19 179 VAL A C 1
ATOM 1449 O O . VAL A 1 179 ? -3.730 -8.142 7.910 1.00 98.19 179 VAL A O 1
ATOM 1452 N N . VAL A 1 180 ? -1.894 -9.018 6.977 1.00 97.44 180 VAL A N 1
ATOM 1453 C CA . VAL A 1 180 ? -2.418 -9.047 5.602 1.00 97.44 180 VAL A CA 1
ATOM 1454 C C . VAL A 1 180 ? -2.407 -10.471 5.068 1.00 97.44 180 VAL A C 1
ATOM 1456 O O . VAL A 1 180 ? -1.398 -11.162 5.129 1.00 97.44 180 VAL A O 1
ATOM 1459 N N . PHE A 1 181 ? -3.531 -10.921 4.528 1.00 97.19 181 PHE A N 1
ATOM 1460 C CA . PHE A 1 181 ? -3.669 -12.199 3.845 1.00 97.19 181 PHE A CA 1
ATOM 1461 C C . PHE A 1 181 ? -3.853 -11.974 2.346 1.00 97.19 181 PHE A C 1
ATOM 1463 O O . PHE A 1 181 ? -4.745 -11.228 1.939 1.00 97.19 181 PHE A O 1
ATOM 1470 N N . VAL A 1 182 ? -3.040 -12.649 1.532 1.00 94.94 182 VAL A N 1
ATOM 1471 C CA . VAL A 1 182 ? -3.148 -12.643 0.067 1.00 94.94 182 VAL A CA 1
ATOM 1472 C C . VAL A 1 182 ? -3.512 -14.046 -0.400 1.00 94.94 182 VAL A C 1
ATOM 1474 O O . VAL A 1 182 ? -2.729 -14.989 -0.262 1.00 94.94 182 VAL A O 1
ATOM 1477 N N . ARG A 1 183 ? -4.717 -14.185 -0.959 1.00 94.25 183 ARG A N 1
ATOM 1478 C CA . ARG A 1 183 ? -5.337 -15.479 -1.272 1.00 94.25 183 ARG A CA 1
ATOM 1479 C C . ARG A 1 183 ? -4.580 -16.247 -2.348 1.00 94.25 183 ARG A C 1
ATOM 1481 O O . ARG A 1 183 ? -4.319 -17.433 -2.179 1.00 94.25 183 ARG A O 1
ATOM 1488 N N . ASP A 1 184 ? -4.212 -15.578 -3.438 1.00 89.06 184 ASP A N 1
ATOM 1489 C CA . ASP A 1 184 ? -3.669 -16.239 -4.635 1.00 89.06 184 ASP A CA 1
ATOM 1490 C C . ASP A 1 184 ? -2.246 -16.795 -4.431 1.00 89.06 184 ASP A C 1
ATOM 1492 O O . ASP A 1 184 ? -1.818 -17.662 -5.190 1.00 89.06 184 ASP A O 1
ATOM 1496 N N . ILE A 1 185 ? -1.535 -16.334 -3.396 1.00 86.56 185 ILE A N 1
ATOM 1497 C CA . ILE A 1 185 ? -0.251 -16.896 -2.932 1.00 86.56 185 ILE A CA 1
ATOM 1498 C C . ILE A 1 185 ? -0.371 -17.563 -1.552 1.00 86.56 185 ILE A C 1
ATOM 1500 O O . ILE A 1 185 ? 0.638 -17.913 -0.948 1.00 86.56 185 ILE A O 1
ATOM 1504 N N . ASN A 1 186 ? -1.596 -17.704 -1.032 1.00 89.69 186 ASN A N 1
ATOM 1505 C CA . ASN A 1 186 ? -1.931 -18.304 0.261 1.00 89.69 186 ASN A CA 1
ATOM 1506 C C . ASN A 1 186 ? -0.977 -17.911 1.405 1.00 89.69 186 ASN A C 1
ATOM 1508 O O . ASN A 1 186 ? -0.511 -18.759 2.168 1.00 89.69 186 ASN A O 1
ATOM 1512 N N . THR A 1 187 ? -0.650 -16.623 1.502 1.00 90.31 187 THR A N 1
ATOM 1513 C CA . THR A 1 187 ? 0.349 -16.138 2.457 1.00 90.31 187 THR A CA 1
ATOM 1514 C C . THR A 1 187 ? -0.266 -15.125 3.408 1.00 90.31 187 THR A C 1
ATOM 1516 O O . THR A 1 187 ? -0.993 -14.218 3.000 1.00 90.31 187 THR A O 1
ATOM 1519 N N . LEU A 1 188 ? 0.030 -15.307 4.697 1.00 94.88 188 LEU A N 1
ATOM 1520 C CA . LEU A 1 188 ? -0.320 -14.393 5.774 1.00 94.88 188 LEU A CA 1
ATOM 1521 C C . LEU A 1 188 ? 0.935 -13.632 6.204 1.00 94.88 188 LEU A C 1
ATOM 1523 O O . LEU A 1 188 ? 1.888 -14.227 6.715 1.00 94.88 188 LEU A O 1
ATOM 1527 N N . PHE A 1 189 ? 0.908 -12.320 6.056 1.00 92.81 189 PHE A N 1
ATOM 1528 C CA . PHE A 1 189 ? 1.971 -11.400 6.421 1.00 92.81 189 PHE A CA 1
ATOM 1529 C C . PHE A 1 189 ? 1.627 -10.677 7.719 1.00 92.81 189 PHE A C 1
ATOM 1531 O O . PHE A 1 189 ? 0.478 -10.311 7.954 1.00 92.81 189 PHE A O 1
ATOM 1538 N N . TYR A 1 190 ? 2.637 -10.484 8.560 1.00 95.81 190 TYR A N 1
ATOM 1539 C CA . TYR A 1 190 ? 2.654 -9.381 9.513 1.00 95.81 190 TYR A CA 1
ATOM 1540 C C . TYR A 1 190 ? 3.659 -8.393 8.928 1.00 95.81 190 TYR A C 1
ATOM 1542 O O . TYR A 1 190 ? 4.860 -8.646 8.990 1.00 95.81 190 TYR A O 1
ATOM 1550 N N . GLU A 1 191 ? 3.158 -7.401 8.190 1.00 94.88 191 GLU A N 1
ATOM 1551 C CA . GLU A 1 191 ? 4.009 -6.572 7.328 1.00 94.88 191 GLU A CA 1
ATOM 1552 C C . GLU A 1 191 ? 4.795 -5.562 8.158 1.00 94.88 191 GLU A C 1
ATOM 1554 O O . GLU A 1 191 ? 4.270 -4.961 9.098 1.00 94.88 191 GLU A O 1
ATOM 1559 N N . SER A 1 192 ? 6.041 -5.304 7.774 1.00 96.94 192 SER A N 1
ATOM 1560 C CA . SER A 1 192 ? 6.847 -4.273 8.435 1.00 96.94 192 SER A CA 1
ATOM 1561 C C . SER A 1 192 ? 6.399 -2.848 8.087 1.00 96.94 192 SER A C 1
ATOM 1563 O O . SER A 1 192 ? 6.701 -1.916 8.834 1.00 96.94 192 SER A O 1
ATOM 1565 N N . ALA A 1 193 ? 5.642 -2.672 6.999 1.00 97.81 193 ALA A N 1
ATOM 1566 C CA . ALA A 1 193 ? 4.869 -1.470 6.691 1.00 97.81 193 ALA A CA 1
ATOM 1567 C C . ALA A 1 193 ? 3.740 -1.761 5.700 1.00 97.81 193 ALA A C 1
ATOM 1569 O O . ALA A 1 193 ? 3.937 -2.494 4.736 1.00 97.81 193 ALA A O 1
ATOM 1570 N N . CYS A 1 194 ? 2.589 -1.110 5.881 1.00 98.00 194 CYS A N 1
ATOM 1571 C CA . CYS A 1 194 ? 1.397 -1.335 5.068 1.00 98.00 194 CYS A CA 1
ATOM 1572 C C . CYS A 1 194 ? 0.773 -0.011 4.611 1.00 98.00 194 CYS A C 1
ATOM 1574 O O . CYS A 1 194 ? 0.050 0.659 5.356 1.00 98.00 194 CYS A O 1
ATOM 1576 N N . ALA A 1 195 ? 1.018 0.375 3.357 1.00 98.06 195 ALA A N 1
ATOM 1577 C CA . ALA A 1 195 ? 0.472 1.616 2.807 1.00 98.06 195 ALA A CA 1
ATOM 1578 C C . ALA A 1 195 ? -1.045 1.570 2.573 1.00 98.06 195 ALA A C 1
ATOM 1580 O O . ALA A 1 195 ? -1.727 2.556 2.843 1.00 98.06 195 ALA A O 1
ATOM 1581 N N . SER A 1 196 ? -1.604 0.435 2.143 1.00 97.50 196 SER A N 1
ATOM 1582 C CA . SER A 1 196 ? -3.062 0.295 2.006 1.00 97.50 196 SER A CA 1
ATOM 1583 C C . SER A 1 196 ? -3.759 0.278 3.371 1.00 97.50 196 SER A C 1
ATOM 1585 O O . SER A 1 196 ? -4.794 0.920 3.533 1.00 97.50 196 SER A O 1
ATOM 1587 N N . GLY A 1 197 ? -3.163 -0.376 4.373 1.00 98.31 197 GLY A N 1
ATOM 1588 C CA . GLY A 1 197 ? -3.631 -0.318 5.758 1.00 98.31 197 GLY A CA 1
ATOM 1589 C C . GLY A 1 197 ? -3.575 1.102 6.320 1.00 98.31 197 GLY A C 1
ATOM 1590 O O . GLY A 1 197 ? -4.530 1.544 6.950 1.00 98.31 197 GLY A O 1
ATOM 1591 N N . SER A 1 198 ? -2.503 1.845 6.024 1.00 98.75 198 SER A N 1
ATOM 1592 C CA . SER A 1 198 ? -2.357 3.253 6.416 1.00 98.75 198 SER A CA 1
ATOM 1593 C C . SER A 1 198 ? -3.440 4.132 5.791 1.00 98.75 198 SER A C 1
ATOM 1595 O O . SER A 1 198 ? -4.073 4.904 6.501 1.00 98.75 198 SER A O 1
ATOM 1597 N N . LEU A 1 199 ? -3.726 3.972 4.494 1.00 98.69 199 LEU A N 1
ATOM 1598 C CA . LEU A 1 199 ? -4.812 4.698 3.828 1.00 98.69 199 LEU A CA 1
ATOM 1599 C C . LEU A 1 199 ? -6.175 4.397 4.457 1.00 98.69 199 LEU A C 1
ATOM 1601 O O . LEU A 1 199 ? -6.927 5.317 4.775 1.00 98.69 199 LEU A O 1
ATOM 1605 N N . ALA A 1 200 ? -6.485 3.115 4.661 1.00 98.56 200 ALA A N 1
ATOM 1606 C CA . ALA A 1 200 ? -7.750 2.698 5.253 1.00 98.56 200 ALA A CA 1
ATOM 1607 C C . ALA A 1 200 ? -7.902 3.194 6.704 1.00 98.56 200 ALA A C 1
ATOM 1609 O O . ALA A 1 200 ? -8.967 3.686 7.077 1.00 98.56 200 ALA A O 1
ATOM 1610 N N . ALA A 1 201 ? -6.831 3.146 7.498 1.00 98.62 201 ALA A N 1
ATOM 1611 C CA . ALA A 1 201 ? -6.794 3.724 8.837 1.00 98.62 201 ALA A CA 1
ATOM 1612 C C . ALA A 1 201 ? -7.027 5.240 8.817 1.00 98.62 201 ALA A C 1
ATOM 1614 O O . ALA A 1 201 ? -7.864 5.739 9.563 1.00 98.62 201 ALA A O 1
ATOM 1615 N N . SER A 1 202 ? -6.336 5.978 7.945 1.00 98.56 202 SER A N 1
ATOM 1616 C CA . SER A 1 202 ? -6.492 7.431 7.808 1.00 98.56 202 SER A CA 1
ATOM 1617 C C . SER A 1 202 ? -7.906 7.834 7.407 1.00 98.56 202 SER A C 1
ATOM 1619 O O . SER A 1 202 ? -8.429 8.819 7.920 1.00 98.56 202 SER A O 1
ATOM 1621 N N . VAL A 1 203 ? -8.554 7.060 6.536 1.00 98.19 203 VAL A N 1
ATOM 1622 C CA . VAL A 1 203 ? -9.964 7.251 6.177 1.00 98.19 203 VAL A CA 1
ATOM 1623 C C . VAL A 1 203 ? -10.865 7.134 7.411 1.00 98.19 203 VAL A C 1
ATOM 1625 O O . VAL A 1 203 ? -11.690 8.011 7.649 1.00 98.19 203 VAL A O 1
ATOM 1628 N N . VAL A 1 204 ? -10.688 6.094 8.229 1.00 98.25 204 VAL A N 1
ATOM 1629 C CA . VAL A 1 204 ? -11.479 5.902 9.457 1.00 98.25 204 VAL A CA 1
ATOM 1630 C C . VAL A 1 204 ? -11.189 6.999 10.482 1.00 98.25 204 VAL A C 1
ATOM 1632 O O . VAL A 1 204 ? -12.113 7.565 11.061 1.00 98.25 204 VAL A O 1
ATOM 1635 N N . LEU A 1 205 ? -9.920 7.355 10.682 1.00 97.56 205 LEU A N 1
ATOM 1636 C CA . LEU A 1 205 ? -9.529 8.430 11.593 1.00 97.56 205 LEU A CA 1
ATOM 1637 C C . LEU A 1 205 ? -10.083 9.790 11.143 1.00 97.56 205 LEU A C 1
ATOM 1639 O O . LEU A 1 205 ? -10.508 10.572 11.993 1.00 97.56 205 LEU A O 1
ATOM 1643 N N . ASN A 1 206 ? -10.153 10.055 9.832 1.00 97.44 206 ASN A N 1
ATOM 1644 C CA . ASN A 1 206 ? -10.791 11.255 9.280 1.00 97.44 206 ASN A CA 1
ATOM 1645 C C . ASN A 1 206 ? -12.268 11.354 9.680 1.00 97.44 206 ASN A C 1
ATOM 1647 O O . ASN A 1 206 ? -12.718 12.447 10.012 1.00 97.44 206 ASN A O 1
ATOM 1651 N N . LEU A 1 207 ? -13.007 10.240 9.701 1.00 95.88 207 LEU A N 1
ATOM 1652 C CA . LEU A 1 207 ? -14.409 10.236 10.140 1.00 95.88 207 LEU A CA 1
ATOM 1653 C C . LEU A 1 207 ? -14.571 10.625 11.616 1.00 95.88 207 LEU A C 1
ATOM 1655 O O . LEU A 1 207 ? -15.633 11.100 12.004 1.00 95.88 207 LEU A O 1
ATOM 1659 N N . ILE A 1 208 ? -13.535 10.420 12.433 1.00 94.50 208 ILE A N 1
ATOM 1660 C CA . ILE A 1 208 ? -13.576 10.643 13.884 1.00 94.50 208 ILE A CA 1
ATOM 1661 C C . ILE A 1 208 ? -13.093 12.047 14.254 1.00 94.50 208 ILE A C 1
ATOM 1663 O O . ILE A 1 208 ? -13.679 12.696 15.114 1.00 94.50 208 ILE A O 1
ATOM 1667 N N . ASN A 1 209 ? -11.994 12.506 13.651 1.00 95.19 209 ASN A N 1
ATOM 1668 C CA . ASN A 1 209 ? -11.310 13.735 14.067 1.00 95.19 209 ASN A CA 1
ATOM 1669 C C . ASN A 1 209 ? -11.209 14.804 12.970 1.00 95.19 209 ASN A C 1
ATOM 1671 O O . ASN A 1 209 ? -10.623 15.859 13.213 1.00 95.19 209 ASN A O 1
ATOM 1675 N N . HIS A 1 210 ? -11.747 14.536 11.777 1.00 95.56 210 HIS A N 1
ATOM 1676 C CA . HIS A 1 210 ? -11.766 15.431 10.615 1.00 95.56 210 HIS A CA 1
ATOM 1677 C C . HIS A 1 210 ? -10.393 15.895 10.099 1.00 95.56 210 HIS A C 1
ATOM 1679 O O . HIS A 1 210 ? -10.329 16.743 9.208 1.00 95.56 210 HIS A O 1
ATOM 1685 N N . LYS A 1 211 ? -9.281 15.326 10.585 1.00 97.00 211 LYS A N 1
ATOM 1686 C CA . LYS A 1 211 ? -7.948 15.598 10.032 1.00 97.00 211 LYS A CA 1
ATOM 1687 C C . LYS A 1 211 ? -7.838 15.009 8.630 1.00 97.00 211 LYS A C 1
ATOM 1689 O O . LYS A 1 211 ? -8.392 13.951 8.348 1.00 97.00 211 LYS A O 1
ATOM 1694 N N . ILE A 1 212 ? -7.093 15.678 7.759 1.00 97.56 212 ILE A N 1
ATOM 1695 C CA . ILE A 1 212 ? -6.803 15.200 6.397 1.00 97.56 212 ILE A CA 1
ATOM 1696 C C . ILE A 1 212 ? -5.364 14.718 6.226 1.00 97.56 212 ILE A C 1
ATOM 1698 O O . ILE A 1 212 ? -5.061 14.076 5.232 1.00 97.56 212 ILE A O 1
ATOM 1702 N N . PHE A 1 213 ? -4.493 14.998 7.195 1.00 98.44 213 PHE A N 1
ATOM 1703 C CA . PHE A 1 213 ? -3.094 14.594 7.185 1.00 98.44 213 PHE A CA 1
ATOM 1704 C C . PHE A 1 213 ? -2.802 13.698 8.385 1.00 98.44 213 PHE A C 1
ATOM 1706 O O . PHE A 1 213 ? -3.127 14.047 9.524 1.00 98.44 213 PHE A O 1
ATOM 1713 N N . PHE A 1 214 ? -2.172 12.556 8.126 1.00 98.56 214 PHE A N 1
ATOM 1714 C CA . PHE A 1 214 ? -1.861 11.542 9.124 1.00 98.56 214 PHE A CA 1
ATOM 1715 C C . PHE A 1 214 ? -0.428 11.062 8.960 1.00 98.56 214 PHE A C 1
ATOM 1717 O O . PHE A 1 214 ? 0.002 10.707 7.864 1.00 98.56 214 PHE A O 1
ATOM 1724 N N . LYS A 1 215 ? 0.292 10.985 10.075 1.00 98.56 215 LYS A N 1
ATOM 1725 C CA . LYS A 1 215 ? 1.570 10.288 10.176 1.00 98.56 215 LYS A CA 1
ATOM 1726 C C . LYS A 1 215 ? 1.310 8.984 10.915 1.00 98.56 215 LYS A C 1
ATOM 1728 O O . LYS A 1 215 ? 0.897 9.026 12.063 1.00 98.56 215 LYS A O 1
ATOM 1733 N N . LEU A 1 216 ? 1.544 7.846 10.269 1.00 98.50 216 LEU A N 1
ATOM 1734 C CA . LEU A 1 216 ? 1.324 6.527 10.861 1.00 98.50 216 LEU A CA 1
ATOM 1735 C C . LEU A 1 216 ? 2.646 5.770 10.952 1.00 98.50 216 LEU A C 1
ATOM 1737 O O . LEU A 1 216 ? 3.265 5.452 9.932 1.00 98.50 216 LEU A O 1
ATOM 1741 N N . VAL A 1 217 ? 3.092 5.490 12.174 1.00 98.38 217 VAL A N 1
ATOM 1742 C CA . VAL A 1 217 ? 4.313 4.726 12.447 1.00 98.38 217 VAL A CA 1
ATOM 1743 C C . VAL A 1 217 ? 4.047 3.250 12.173 1.00 98.38 217 VAL A C 1
ATOM 1745 O O . VAL A 1 217 ? 3.084 2.679 12.675 1.00 98.38 217 VAL A O 1
ATOM 1748 N N . GLN A 1 218 ? 4.895 2.642 11.352 1.00 98.19 218 GLN A N 1
ATOM 1749 C CA . GLN A 1 218 ? 4.783 1.241 10.951 1.00 98.19 218 GLN A CA 1
ATOM 1750 C C . GLN A 1 218 ? 5.580 0.331 11.905 1.00 98.19 218 GLN A C 1
ATOM 1752 O O . GLN A 1 218 ? 6.419 0.840 12.655 1.00 98.19 218 GLN A O 1
ATOM 1757 N N . PRO A 1 219 ? 5.414 -1.007 11.858 1.00 97.00 219 PRO A N 1
ATOM 1758 C CA . PRO A 1 219 ? 6.204 -1.921 12.694 1.00 97.00 219 PRO A CA 1
ATOM 1759 C C . PRO A 1 219 ? 7.723 -1.815 12.482 1.00 97.00 219 PRO A C 1
ATOM 1761 O O . PRO A 1 219 ? 8.500 -2.074 13.397 1.00 97.00 219 PRO A O 1
ATOM 1764 N N . SER A 1 220 ? 8.165 -1.358 11.308 1.00 97.31 220 SER A N 1
ATOM 1765 C CA . SER A 1 220 ? 9.564 -1.019 11.009 1.00 97.31 220 SER A CA 1
ATOM 1766 C C . SER A 1 220 ? 10.108 0.211 11.759 1.00 97.31 220 SER A C 1
ATOM 1768 O O . SER A 1 220 ? 11.276 0.565 11.585 1.00 97.31 220 SER A O 1
ATOM 1770 N N . ASN A 1 221 ? 9.274 0.901 12.545 1.00 97.62 221 ASN A N 1
ATOM 1771 C CA . ASN A 1 221 ? 9.510 2.220 13.148 1.00 97.62 221 ASN A CA 1
ATOM 1772 C C . ASN A 1 221 ? 9.685 3.370 12.143 1.00 97.62 221 ASN A C 1
ATOM 1774 O O . ASN A 1 221 ? 10.050 4.485 12.524 1.00 97.62 221 ASN A O 1
ATOM 1778 N N . LYS A 1 222 ? 9.412 3.140 10.856 1.00 97.94 222 LYS A N 1
ATOM 1779 C CA . LYS A 1 222 ? 9.393 4.191 9.834 1.00 97.94 222 LYS A CA 1
ATOM 1780 C C . LYS A 1 222 ? 7.960 4.684 9.631 1.00 97.94 222 LYS A C 1
ATOM 1782 O O . LYS A 1 222 ? 7.039 3.872 9.638 1.00 97.94 222 LYS A O 1
ATOM 1787 N N . PRO A 1 223 ? 7.730 5.994 9.459 1.00 98.31 223 PRO A N 1
ATOM 1788 C CA . PRO A 1 223 ? 6.393 6.503 9.194 1.00 98.31 223 PRO A CA 1
ATOM 1789 C C . PRO A 1 223 ? 5.976 6.301 7.731 1.00 98.31 223 PRO A C 1
ATOM 1791 O O . PRO A 1 223 ? 6.802 6.262 6.813 1.00 98.31 223 PRO A O 1
ATOM 1794 N N . LEU A 1 224 ? 4.665 6.238 7.528 1.00 98.69 224 LEU A N 1
ATOM 1795 C CA . LEU A 1 224 ? 4.004 6.610 6.284 1.00 98.69 224 LEU A CA 1
ATOM 1796 C C . LEU A 1 224 ? 3.170 7.863 6.536 1.00 98.69 224 LEU A C 1
ATOM 1798 O O . LEU A 1 224 ? 2.558 8.010 7.595 1.00 98.69 224 LEU A O 1
ATOM 1802 N N . PHE A 1 225 ? 3.157 8.756 5.557 1.00 98.81 225 PHE A N 1
ATOM 1803 C CA . PHE A 1 225 ? 2.397 9.998 5.600 1.00 98.81 225 PHE A CA 1
ATOM 1804 C C . PHE A 1 225 ? 1.251 9.890 4.612 1.00 98.81 225 PHE A C 1
ATOM 1806 O O . PHE A 1 225 ? 1.486 9.615 3.435 1.00 98.81 225 PHE A O 1
ATOM 1813 N N . VAL A 1 226 ? 0.027 10.073 5.092 1.00 98.81 226 VAL A N 1
ATOM 1814 C CA . VAL A 1 226 ? -1.190 9.977 4.289 1.00 98.81 226 VAL A CA 1
ATOM 1815 C C . VAL A 1 226 ? -1.885 11.326 4.297 1.00 98.81 226 VAL A C 1
ATOM 1817 O O . VAL A 1 226 ? -2.193 11.863 5.360 1.00 98.81 226 VAL A O 1
ATOM 1820 N N . GLU A 1 227 ? -2.159 11.846 3.109 1.00 98.69 227 GLU A N 1
ATOM 1821 C CA . GLU A 1 227 ? -2.985 13.027 2.898 1.00 98.69 227 GLU A CA 1
ATOM 1822 C C . GLU A 1 227 ? -4.255 12.623 2.144 1.00 98.69 227 GLU A C 1
ATOM 1824 O O . GLU A 1 227 ? -4.197 11.886 1.157 1.00 98.69 227 GLU A O 1
ATOM 1829 N N . ILE A 1 228 ? -5.407 13.076 2.630 1.00 98.38 228 ILE A N 1
ATOM 1830 C CA . ILE A 1 228 ? -6.724 12.793 2.066 1.00 98.38 228 ILE A CA 1
ATOM 1831 C C . ILE A 1 228 ? -7.289 14.077 1.469 1.00 98.38 228 ILE A C 1
ATOM 1833 O O . ILE A 1 228 ? -7.445 15.075 2.169 1.00 98.38 228 ILE A O 1
ATOM 1837 N N . TYR A 1 229 ? -7.691 14.024 0.204 1.00 98.00 229 TYR A N 1
ATOM 1838 C CA . TYR A 1 229 ? -8.374 15.125 -0.463 1.00 98.00 229 TYR A CA 1
ATOM 1839 C C . TYR A 1 229 ? -9.867 14.815 -0.568 1.00 98.00 229 TYR A C 1
ATOM 1841 O O . TYR A 1 229 ? -10.271 13.765 -1.084 1.00 98.00 229 TYR A O 1
ATOM 1849 N N . LYS A 1 230 ? -10.692 15.733 -0.059 1.00 96.00 230 LYS A N 1
ATOM 1850 C CA . LYS A 1 230 ? -12.153 15.619 -0.045 1.00 96.00 230 LYS A CA 1
ATOM 1851 C C . LYS A 1 230 ? -12.799 16.796 -0.761 1.00 96.00 230 LYS A C 1
ATOM 1853 O O . LYS A 1 230 ? -12.317 17.921 -0.672 1.00 96.00 230 LYS A O 1
ATOM 1858 N N . GLU A 1 231 ? -13.938 16.529 -1.380 1.00 93.81 231 GLU A N 1
ATOM 1859 C CA . GLU A 1 231 ? -14.913 17.548 -1.762 1.00 93.81 231 GLU A CA 1
ATOM 1860 C C . GLU A 1 231 ? -16.157 17.326 -0.907 1.00 93.81 231 GLU A C 1
ATOM 1862 O O . GLU A 1 231 ? -16.817 16.289 -1.013 1.00 93.81 231 GLU A O 1
ATOM 1867 N N . PHE A 1 232 ? -16.453 18.279 -0.021 1.00 89.12 232 PHE A N 1
ATOM 1868 C CA . PHE A 1 232 ? -17.449 18.098 1.038 1.00 89.12 232 PHE A CA 1
ATOM 1869 C C . PHE A 1 232 ? -17.142 16.825 1.856 1.00 89.12 232 PHE A C 1
ATOM 1871 O O . PHE A 1 232 ? -16.026 16.657 2.355 1.00 89.12 232 PHE A O 1
ATOM 1878 N N . ASP A 1 233 ? -18.098 15.902 1.964 1.00 88.25 233 ASP A N 1
ATOM 1879 C CA . ASP A 1 233 ? -17.916 14.625 2.656 1.00 88.25 233 ASP A CA 1
ATOM 1880 C C . ASP A 1 233 ? -17.380 13.501 1.764 1.00 88.25 233 ASP A C 1
ATOM 1882 O O . ASP A 1 233 ? -17.055 12.422 2.265 1.00 88.25 233 ASP A O 1
ATOM 1886 N N . LYS A 1 234 ? -17.223 13.741 0.458 1.00 94.19 234 LYS A N 1
ATOM 1887 C CA . LYS A 1 234 ? -16.765 12.727 -0.491 1.00 94.19 234 LYS A CA 1
ATOM 1888 C C . LYS A 1 234 ? -15.240 12.644 -0.514 1.00 94.19 234 LYS A C 1
ATOM 1890 O O . LYS A 1 234 ? -14.557 13.644 -0.720 1.00 94.19 234 LYS A O 1
ATOM 1895 N N . PHE A 1 235 ? -14.710 11.434 -0.358 1.00 97.31 235 PHE A N 1
ATOM 1896 C CA . PHE A 1 235 ? -13.297 11.124 -0.583 1.00 97.31 235 PHE A CA 1
ATOM 1897 C C . PHE A 1 235 ? -13.002 11.127 -2.090 1.00 97.31 235 PHE A C 1
ATOM 1899 O O . PHE A 1 235 ? -13.628 10.377 -2.838 1.00 97.31 235 PHE A O 1
ATOM 1906 N N . ILE A 1 236 ? -12.081 11.984 -2.541 1.00 97.94 236 ILE A N 1
ATOM 1907 C CA . ILE A 1 236 ? -11.772 12.172 -3.969 1.00 97.94 236 ILE A CA 1
ATOM 1908 C C . ILE A 1 236 ? -10.467 11.481 -4.328 1.00 97.94 236 ILE A C 1
ATOM 1910 O O . ILE A 1 236 ? -10.427 10.620 -5.206 1.00 97.94 236 ILE A O 1
ATOM 1914 N N . SER A 1 237 ? -9.399 11.823 -3.617 1.00 98.19 237 SER A N 1
ATOM 1915 C CA . SER A 1 237 ? -8.071 11.284 -3.869 1.00 98.19 237 SER A CA 1
ATOM 1916 C C . SER A 1 237 ? -7.251 11.219 -2.594 1.00 98.19 237 SER A C 1
ATOM 1918 O O . SER A 1 237 ? -7.646 11.716 -1.536 1.00 98.19 237 SER A O 1
ATOM 1920 N N . PHE A 1 238 ? -6.104 10.567 -2.691 1.00 98.50 238 PHE A N 1
ATOM 1921 C CA . PHE A 1 238 ? -5.167 10.430 -1.594 1.00 98.50 238 PHE A CA 1
ATOM 1922 C C . PHE A 1 238 ? -3.738 10.581 -2.096 1.00 98.50 238 PHE A C 1
ATOM 1924 O O . PHE A 1 238 ? -3.429 10.285 -3.253 1.00 98.50 238 PHE A O 1
ATOM 1931 N N . LYS A 1 239 ? -2.856 10.985 -1.189 1.00 98.75 239 LYS A N 1
ATOM 1932 C CA . LYS A 1 239 ? -1.407 10.935 -1.351 1.00 98.75 239 LYS A CA 1
ATOM 1933 C C . LYS A 1 239 ? -0.820 10.087 -0.233 1.00 98.75 239 LYS A C 1
ATOM 1935 O O . LYS A 1 239 ? -1.177 10.271 0.926 1.00 98.75 239 LYS A O 1
ATOM 1940 N N . ILE A 1 240 ? 0.097 9.184 -0.568 1.00 98.75 240 ILE A N 1
ATOM 1941 C CA . ILE A 1 240 ? 0.903 8.458 0.423 1.00 98.75 240 ILE A CA 1
ATOM 1942 C C . ILE A 1 240 ? 2.375 8.697 0.132 1.00 98.75 240 ILE A C 1
ATOM 1944 O O . ILE A 1 240 ? 2.813 8.442 -0.988 1.00 98.75 240 ILE A O 1
ATOM 1948 N N . SER A 1 241 ? 3.133 9.137 1.135 1.00 98.75 241 SER A N 1
ATOM 1949 C CA . SER A 1 241 ? 4.580 9.352 1.053 1.00 98.75 241 SER A CA 1
ATOM 1950 C C . SER A 1 241 ? 5.344 8.657 2.183 1.00 98.75 241 SER A C 1
ATOM 1952 O O . SER A 1 241 ? 4.776 8.244 3.197 1.00 98.75 241 SER A O 1
ATOM 1954 N N . GLY A 1 242 ? 6.651 8.509 1.986 1.00 98.56 242 GLY A N 1
ATOM 1955 C CA . GLY A 1 242 ? 7.585 7.917 2.936 1.00 98.56 242 GLY A CA 1
ATOM 1956 C C . GLY A 1 242 ? 8.947 7.610 2.311 1.00 98.56 242 GLY A C 1
ATOM 1957 O O . GLY A 1 242 ? 9.145 7.688 1.095 1.00 98.56 242 GLY A O 1
ATOM 1958 N N . GLU A 1 243 ? 9.886 7.185 3.144 1.00 98.38 243 GLU A N 1
ATOM 1959 C CA . GLU A 1 243 ? 11.222 6.783 2.709 1.00 98.38 243 GLU A CA 1
ATOM 1960 C C . GLU A 1 243 ? 11.169 5.501 1.860 1.00 98.38 243 GLU A C 1
ATOM 1962 O O . GLU A 1 243 ? 10.337 4.618 2.086 1.00 98.38 243 GLU A O 1
ATOM 1967 N N . ILE A 1 244 ? 12.078 5.383 0.891 1.00 98.38 244 ILE A N 1
ATOM 1968 C CA . ILE A 1 244 ? 12.399 4.114 0.234 1.00 98.38 244 ILE A CA 1
ATOM 1969 C C . ILE A 1 244 ? 13.916 3.963 0.251 1.00 98.38 244 ILE A C 1
ATOM 1971 O O . ILE A 1 244 ? 14.625 4.791 -0.316 1.00 98.38 244 ILE A O 1
ATOM 1975 N N . LEU A 1 245 ? 14.400 2.902 0.894 1.00 96.31 245 LEU A N 1
ATOM 1976 C CA . LEU A 1 245 ? 15.804 2.492 0.823 1.00 96.31 245 LEU A CA 1
ATOM 1977 C C . LEU A 1 245 ? 15.978 1.431 -0.271 1.00 96.31 245 LEU A C 1
ATOM 1979 O O . LEU A 1 245 ? 15.032 0.697 -0.557 1.00 96.31 245 LEU A O 1
ATOM 1983 N N . LYS A 1 246 ? 17.171 1.353 -0.861 1.00 86.12 246 LYS A N 1
ATOM 1984 C CA . LYS A 1 246 ? 17.615 0.232 -1.702 1.00 86.12 246 LYS A CA 1
ATOM 1985 C C . LYS A 1 246 ? 18.494 -0.689 -0.857 1.00 86.12 246 LYS A C 1
ATOM 1987 O O . LYS A 1 246 ? 19.324 -0.145 -0.094 1.00 86.12 246 LYS A O 1
#

Solvent-accessible surface area (backbone atoms only — not comparable to full-atom values): 12992 Å² total; per-residue (Å²): 129,71,73,62,82,79,54,61,66,50,59,34,23,40,24,53,27,26,33,33,40,35,63,48,56,72,90,54,80,85,65,60,70,52,44,61,54,49,32,69,76,38,74,76,44,77,45,44,34,37,35,36,80,82,37,38,46,44,37,68,50,70,39,72,54,58,52,58,51,32,50,51,27,51,53,52,20,66,75,66,73,43,75,60,45,69,36,29,47,93,87,43,68,31,43,17,36,71,57,98,57,28,42,24,36,35,39,65,61,56,96,67,47,47,78,42,80,75,53,100,46,34,33,42,32,34,67,60,52,36,37,31,37,36,30,57,57,94,79,85,67,96,42,71,68,57,45,43,50,52,27,49,53,56,36,49,76,70,60,37,66,80,38,52,21,28,29,25,29,40,40,51,96,52,35,40,47,41,24,37,39,31,42,76,64,73,43,79,42,73,45,33,34,52,53,60,56,49,50,49,44,48,54,56,48,25,77,75,70,69,52,44,69,44,69,37,33,21,70,54,74,30,48,40,37,38,38,55,43,62,61,86,93,44,77,46,31,40,37,44,30,18,44,66,46,113